Protein AF-A0A7V7SVF5-F1 (afdb_monomer)

Foldseek 3Di:
DDDDDDDDDDDDPDPDADDADDDFDKDWDQFPNDIWIKTKHFAPPFDAPDAAAEEEEEEAWQDFQVRCCVQQVLSVLCNVQVHMYMYTGADADQDDPPTGGGGADCLPQDDDDCVVVVPPVLRVVVVVVVVCVVRGNHNQQQYEYEYAERSLSVQLSCVAVVVVRHAEYEREQYAVRDDDARPAAHAYEYEHECAAQPQHQCWQHGPDPGRGTHHHRVRRCVSNCVRLVWAADPDFPDDQPQKTKDKTDRVPRLRIYIYIYGHQAYRANECRGDPVDGGHHNSDSSSVVVVVRSVSTTDD

pLDDT: mean 89.11, std 16.91, range [29.36, 98.94]

Radius of gyration: 20.15 Å; Cα contacts (8 Å, |Δi|>4): 721; chains: 1; bounding box: 64×76×44 Å

Sequence (300 aa):
MLNFVLFGLTALLAHGEPQTGSDLQLHSISSGGMTRYYRIHVPPSYQAGVPTPLVLAYHGGGGNARQFADSSNLNDASDRHGFLLVYPEGTGILGGWPFFWVETWNAGGCCGWAQENDIDDVGFTRDMLDDIESKWSVDPKAVFATGHSNGGMMSYRLGIELSDRIVAIGPNATCLIFNQTPPTPIPVIAFHGKLDCNVPFQGGLGCGISGVSMTSQTDSLTPFIQVNQAQVPQTYEEQRGDAFRIEFPAPATGADIRYWWMRDHGHAWPGHGSAIGDPFNTDIDINEELWLFFDQHRRP

Secondary structure (DSSP, 8-state):
---------------PPPPPSS--EEEEEEETTEEEEEEEE--TT--TTS-EEEEEEEPPTTB-HHHHHHHH-HHHHHHHHT-EEEEE--EEEEETTTTEEEEE---SS--HHHHHTT--HHHHHHHHHHHHHTTS-EEEEEEEEEEETHHHHHHHHHHHHTTTT--EEEEES----S----SS---EEEEEETT-TTTTTT-EE-SSTT-PEEPPHHHHHHHHHHHHTPPPPSS--EEETTEEEEEE--TTTT--EEEEEETT--SS-TTT--TTSS----SS-HHHHHHHHHHH----

Mean predicted aligned error: 6.88 Å

Structure (mmCIF, N/CA/C/O backbone):
data_AF-A0A7V7SVF5-F1
#
_entry.id   AF-A0A7V7SVF5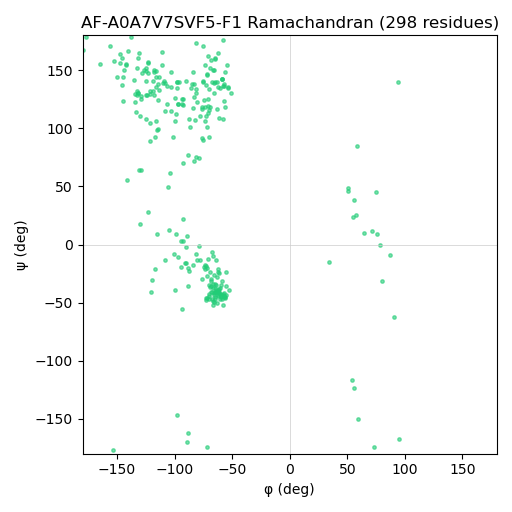-F1
#
loop_
_atom_site.group_PDB
_atom_site.id
_atom_site.type_symbol
_atom_site.label_atom_id
_atom_site.label_alt_id
_atom_site.label_comp_id
_atom_site.label_asym_id
_atom_site.label_entity_id
_atom_site.label_seq_id
_atom_site.pdbx_PDB_ins_code
_atom_site.Cartn_x
_atom_site.Cartn_y
_atom_site.Cartn_z
_atom_site.occupancy
_atom_site.B_iso_or_equiv
_atom_site.auth_seq_id
_atom_site.auth_comp_id
_atom_site.auth_asym_id
_atom_site.auth_atom_id
_atom_site.pdbx_PDB_model_num
ATOM 1 N N . MET A 1 1 ? -40.579 -54.279 4.008 1.00 38.09 1 MET A N 1
ATOM 2 C CA . MET A 1 1 ? -40.713 -53.152 4.954 1.00 38.09 1 MET A CA 1
ATOM 3 C C . MET A 1 1 ? -39.349 -52.914 5.574 1.00 38.09 1 MET A C 1
ATOM 5 O O . MET A 1 1 ? -38.922 -53.733 6.373 1.00 38.09 1 MET A O 1
ATOM 9 N N . LEU A 1 2 ? -38.641 -51.870 5.146 1.00 30.19 2 LEU A N 1
ATOM 10 C CA . LEU A 1 2 ? -37.377 -51.448 5.750 1.00 30.19 2 LEU A CA 1
ATOM 11 C C . LEU A 1 2 ? -37.502 -49.943 6.012 1.00 30.19 2 LEU A C 1
ATOM 13 O O . LEU A 1 2 ? -37.612 -49.165 5.069 1.00 30.19 2 LEU A O 1
ATOM 17 N N . ASN A 1 3 ? -37.584 -49.566 7.288 1.00 29.95 3 ASN A N 1
ATOM 18 C CA . ASN A 1 3 ? -37.624 -48.176 7.734 1.00 29.95 3 ASN A CA 1
ATOM 19 C C . ASN A 1 3 ? -36.199 -47.619 7.748 1.00 29.95 3 ASN A C 1
ATOM 21 O O . ASN A 1 3 ? -35.356 -48.140 8.474 1.00 29.95 3 ASN A O 1
ATOM 25 N N . PHE A 1 4 ? -35.954 -46.537 7.011 1.00 29.89 4 PHE A N 1
ATOM 26 C CA . PHE A 1 4 ? -34.803 -45.667 7.235 1.00 29.89 4 PHE A CA 1
ATOM 27 C C . PHE A 1 4 ? -35.287 -44.401 7.943 1.00 29.89 4 PHE A C 1
ATOM 29 O O . PHE A 1 4 ? -36.074 -43.633 7.397 1.00 29.89 4 PHE A O 1
ATOM 36 N N . VAL A 1 5 ? -34.835 -44.217 9.182 1.00 33.66 5 VAL A N 1
ATOM 37 C CA . VAL A 1 5 ? -35.007 -42.981 9.950 1.00 33.66 5 VAL A CA 1
ATOM 38 C C . VAL A 1 5 ? -33.888 -42.030 9.535 1.00 33.66 5 VAL A C 1
ATOM 40 O O . VAL A 1 5 ? -32.712 -42.340 9.711 1.00 33.66 5 VAL A O 1
ATOM 43 N N . LEU A 1 6 ? -34.259 -40.889 8.959 1.00 29.36 6 LEU A N 1
ATOM 44 C CA . LEU A 1 6 ? -33.342 -39.821 8.574 1.00 29.36 6 LEU A CA 1
ATOM 45 C C . LEU A 1 6 ? -33.145 -38.889 9.782 1.00 29.36 6 LEU A C 1
ATOM 47 O O . LEU A 1 6 ? -34.057 -38.151 10.147 1.00 29.36 6 LEU A O 1
ATOM 51 N N . PHE A 1 7 ? -31.970 -38.920 10.413 1.00 32.62 7 PHE A N 1
ATOM 52 C CA . PHE A 1 7 ? -31.551 -37.875 11.351 1.00 32.62 7 PHE A CA 1
ATOM 53 C C . PHE A 1 7 ? -30.882 -36.751 10.555 1.00 32.62 7 PHE A C 1
ATOM 55 O O . PHE A 1 7 ? -29.733 -36.875 10.138 1.00 32.62 7 PHE A O 1
ATOM 62 N N . GLY A 1 8 ? -31.614 -35.664 10.312 1.00 30.81 8 GLY A N 1
ATOM 63 C CA . GLY A 1 8 ? -31.034 -34.420 9.812 1.00 30.81 8 GLY A CA 1
ATOM 64 C C . GLY A 1 8 ? -30.347 -33.678 10.955 1.00 30.81 8 GLY A C 1
ATOM 65 O O . GLY A 1 8 ? -31.024 -33.183 11.855 1.00 30.81 8 GLY A O 1
ATOM 66 N N . LEU A 1 9 ? -29.014 -33.612 10.932 1.00 34.44 9 LEU A N 1
ATOM 67 C CA . LEU A 1 9 ? -28.249 -32.705 11.785 1.00 34.44 9 LEU A CA 1
ATOM 68 C C . LEU A 1 9 ? -28.470 -31.264 11.310 1.00 34.44 9 LEU A C 1
ATOM 70 O O . LEU A 1 9 ? -28.060 -30.887 10.215 1.00 34.44 9 LEU A O 1
ATOM 74 N N . THR A 1 10 ? -29.081 -30.444 12.157 1.00 35.34 10 THR A N 1
ATOM 75 C CA . THR A 1 10 ? -29.007 -28.985 12.066 1.00 35.34 10 THR A CA 1
ATOM 76 C C . THR A 1 10 ? -27.598 -28.538 12.452 1.00 35.34 10 THR A C 1
ATOM 78 O O . THR A 1 10 ? -27.205 -28.679 13.611 1.00 35.34 10 THR A O 1
ATOM 81 N N . ALA A 1 11 ? -26.834 -28.002 11.500 1.00 35.97 11 ALA A N 1
ATOM 82 C CA . ALA A 1 11 ? -25.591 -27.301 11.798 1.00 35.97 11 ALA A CA 1
ATOM 83 C C . ALA A 1 11 ? -25.927 -25.944 12.439 1.00 35.97 11 ALA A C 1
ATOM 85 O O . ALA A 1 11 ? -26.476 -25.060 11.782 1.00 35.97 11 ALA A O 1
ATOM 86 N N . LEU A 1 12 ? -25.632 -25.788 13.732 1.00 33.19 12 LEU A N 1
ATOM 87 C CA . LEU A 1 12 ? -25.550 -24.470 14.358 1.00 33.19 12 LEU A CA 1
ATOM 88 C C . LEU A 1 12 ? -24.292 -23.767 13.829 1.00 33.19 12 LEU A C 1
ATOM 90 O O . LEU A 1 12 ? -23.190 -24.299 13.956 1.00 33.19 12 LEU A O 1
ATOM 94 N N . LEU A 1 13 ? -24.454 -22.562 13.283 1.00 37.94 13 LEU A N 1
ATOM 95 C CA . LEU A 1 13 ? -23.350 -21.638 13.021 1.00 37.94 13 LEU A CA 1
ATOM 96 C C . LEU A 1 13 ? -22.824 -21.113 14.364 1.00 37.94 13 LEU A C 1
ATOM 98 O O . LEU A 1 13 ? -23.345 -20.145 14.922 1.00 37.94 13 LEU A O 1
ATOM 102 N N . ALA A 1 14 ? -21.811 -21.781 14.911 1.00 38.50 14 ALA A N 1
ATOM 103 C CA . ALA A 1 14 ? -21.034 -21.240 16.014 1.00 38.50 14 ALA A CA 1
ATOM 104 C C . ALA A 1 14 ? -20.207 -20.056 15.489 1.00 38.50 14 ALA A C 1
ATOM 106 O O . ALA A 1 14 ? -19.374 -20.222 14.601 1.00 38.50 14 ALA A O 1
ATOM 107 N N . HIS A 1 15 ? -20.455 -18.862 16.026 1.00 41.84 15 HIS A N 1
ATOM 108 C CA . HIS A 1 15 ? -19.594 -17.701 15.820 1.00 41.84 15 HIS A CA 1
ATOM 109 C C . HIS A 1 15 ? -18.360 -17.916 16.705 1.00 41.84 15 HIS A C 1
ATOM 111 O O . HIS A 1 15 ? -18.404 -17.650 17.904 1.00 41.84 15 HIS A O 1
ATOM 117 N N . GLY A 1 16 ? -17.320 -18.540 16.148 1.00 40.06 16 GLY A N 1
ATOM 118 C CA . GLY A 1 16 ? -16.063 -18.77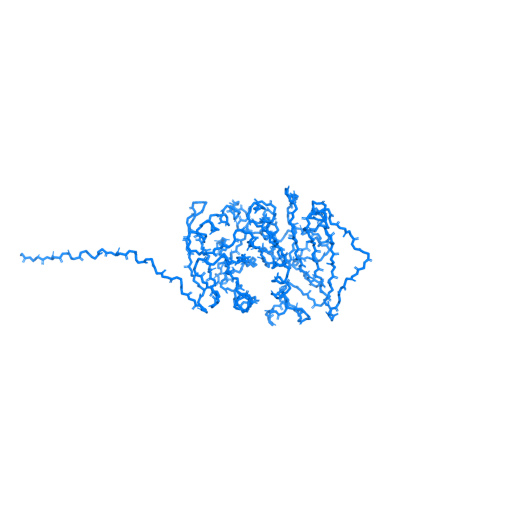0 16.858 1.00 40.06 16 GLY A CA 1
ATOM 119 C C . GLY A 1 16 ? -15.337 -17.451 17.114 1.00 40.06 16 GLY A C 1
ATOM 120 O O . GLY A 1 16 ? -15.324 -16.584 16.242 1.00 40.06 16 GLY A O 1
ATOM 121 N N . GLU A 1 17 ? -14.746 -17.297 18.300 1.00 51.00 17 GLU A N 1
ATOM 122 C CA . GLU A 1 17 ? -13.845 -16.175 18.575 1.00 51.00 17 GLU A CA 1
ATOM 123 C C . GLU A 1 17 ? -12.665 -16.184 17.583 1.00 51.00 17 GLU A C 1
ATOM 125 O O . GLU A 1 17 ? -12.171 -17.271 17.246 1.00 51.00 17 GLU A O 1
ATOM 130 N N . PRO A 1 18 ? -12.197 -15.009 17.113 1.00 53.88 18 PRO A N 1
ATOM 131 C CA . PRO A 1 18 ? -11.035 -14.926 16.236 1.00 53.88 18 PRO A CA 1
ATOM 132 C C . PRO A 1 18 ? -9.815 -15.575 16.899 1.00 53.88 18 PRO A C 1
ATOM 134 O O . PRO A 1 18 ? -9.424 -15.187 17.999 1.00 53.88 18 PRO A O 1
ATOM 137 N N . GLN A 1 19 ? -9.210 -16.563 16.238 1.00 52.31 19 GLN A N 1
ATOM 138 C CA . GLN A 1 19 ? -7.995 -17.220 16.730 1.00 52.31 19 GLN A CA 1
ATOM 139 C C . GLN A 1 19 ? -6.802 -16.252 16.630 1.00 52.31 19 GLN A C 1
ATOM 141 O O . GLN A 1 19 ? -6.622 -15.600 15.605 1.00 52.31 19 GLN A O 1
ATOM 146 N N . THR A 1 20 ? -5.982 -16.134 17.672 1.00 47.16 20 THR A N 1
ATOM 147 C CA . THR A 1 20 ? -4.772 -15.295 17.655 1.00 47.16 20 THR A CA 1
ATOM 148 C C . THR A 1 20 ? -3.525 -16.141 17.371 1.00 47.16 20 THR A C 1
ATOM 150 O O . THR A 1 20 ? -3.388 -17.245 17.898 1.00 47.16 20 THR A O 1
ATOM 153 N N . GLY A 1 21 ? -2.599 -15.613 16.557 1.00 54.41 21 GLY A N 1
ATOM 154 C CA . GLY A 1 21 ? -1.304 -16.237 16.245 1.00 54.41 21 GLY A CA 1
ATOM 155 C C . GLY A 1 21 ? -1.259 -17.096 14.967 1.00 54.41 21 GLY A C 1
ATOM 156 O O . GLY A 1 21 ? -2.196 -17.828 14.676 1.00 54.41 21 GLY A O 1
ATOM 157 N N . SER A 1 22 ? -0.136 -16.954 14.241 1.00 56.84 22 SER A N 1
ATOM 158 C CA . SER A 1 22 ? 0.427 -17.628 13.039 1.00 56.84 22 SER A CA 1
ATOM 159 C C . SER A 1 22 ? -0.447 -18.168 11.895 1.00 56.84 22 SER A C 1
ATOM 161 O O . SER A 1 22 ? 0.114 -18.437 10.830 1.00 56.84 22 SER A O 1
ATOM 163 N N . ASP A 1 23 ? -1.760 -18.328 12.039 1.00 73.94 23 ASP A N 1
ATOM 164 C CA . ASP A 1 23 ? -2.612 -18.798 10.951 1.00 73.94 23 ASP A CA 1
ATOM 165 C C . ASP A 1 23 ? -3.285 -17.624 10.238 1.00 73.94 23 ASP A C 1
ATOM 167 O O . ASP A 1 23 ? -4.025 -16.834 10.828 1.00 73.94 23 ASP A O 1
ATOM 171 N N . LEU A 1 24 ? -3.016 -17.520 8.938 1.00 90.12 24 LEU A N 1
ATOM 172 C CA . LEU A 1 24 ? -3.692 -16.588 8.047 1.00 90.12 24 LEU A CA 1
ATOM 173 C C . LEU A 1 24 ? -5.122 -17.085 7.831 1.00 90.12 24 LEU A C 1
ATOM 175 O O . LEU A 1 24 ? -5.357 -17.990 7.024 1.00 90.12 24 LEU A O 1
ATOM 179 N N . GLN A 1 25 ? -6.081 -16.482 8.529 1.00 94.69 25 GLN A N 1
ATOM 180 C CA . GLN A 1 25 ? -7.476 -16.907 8.476 1.00 94.69 25 GLN A CA 1
ATOM 181 C C . GLN A 1 25 ? -8.071 -16.550 7.116 1.00 94.69 25 GLN A C 1
ATOM 183 O O . GLN A 1 25 ? -8.106 -15.379 6.743 1.00 94.69 25 GLN A O 1
ATOM 188 N N . LEU A 1 26 ? -8.530 -17.554 6.365 1.00 95.81 26 LEU A N 1
ATOM 189 C CA . LEU A 1 26 ? -9.181 -17.356 5.072 1.00 95.81 26 LEU A CA 1
ATOM 190 C C . LEU A 1 26 ? -10.661 -17.014 5.262 1.00 95.81 26 LEU A C 1
ATOM 192 O O . LEU A 1 26 ? -11.417 -17.779 5.860 1.00 95.81 26 LEU A O 1
ATOM 196 N N . HIS A 1 27 ? -11.079 -15.911 4.658 1.00 97.31 27 HIS A N 1
ATOM 197 C CA . HIS A 1 27 ? -12.462 -15.466 4.609 1.00 97.31 27 HIS A CA 1
ATOM 198 C C . HIS A 1 27 ? -12.918 -15.289 3.165 1.00 97.31 27 HIS A C 1
ATOM 200 O O . HIS A 1 27 ? -12.115 -15.103 2.249 1.00 97.31 27 HIS A O 1
ATOM 206 N N . SER A 1 28 ? -14.232 -15.353 2.972 1.00 97.69 28 SER A N 1
ATOM 207 C CA . SER A 1 28 ? -14.870 -15.124 1.682 1.00 97.69 28 SER A CA 1
ATOM 208 C C . SER A 1 28 ? -16.081 -14.222 1.837 1.00 97.69 28 SER A C 1
ATOM 210 O O . SER A 1 28 ? -16.861 -14.410 2.774 1.00 97.69 28 SER A O 1
ATOM 212 N N . ILE A 1 29 ? -16.282 -13.329 0.876 1.00 98.06 29 ILE A N 1
ATOM 213 C CA . ILE A 1 29 ? -17.441 -12.441 0.786 1.00 98.06 29 ILE A CA 1
ATOM 214 C C . ILE A 1 29 ? -18.028 -12.481 -0.624 1.00 98.06 29 ILE A C 1
ATOM 216 O O . ILE A 1 29 ? -17.362 -12.879 -1.579 1.00 98.06 29 ILE A O 1
ATOM 220 N N . SER A 1 30 ? -19.284 -12.065 -0.762 1.00 97.81 30 SER A N 1
ATOM 221 C CA . SER A 1 30 ? -19.877 -11.785 -2.069 1.00 97.81 30 SER A CA 1
ATOM 222 C C . SER A 1 30 ? -19.695 -10.303 -2.376 1.00 97.81 30 SER A C 1
ATOM 224 O O . SER A 1 30 ? -20.226 -9.479 -1.642 1.00 97.81 30 SER A O 1
ATOM 226 N N . SER A 1 31 ? -19.000 -9.969 -3.460 1.00 97.50 31 SER A N 1
ATOM 227 C CA . SER A 1 31 ? -18.784 -8.586 -3.903 1.00 97.50 31 SER A CA 1
ATOM 228 C C . SER A 1 31 ? -18.758 -8.523 -5.428 1.00 97.50 31 SER A C 1
ATOM 230 O O . SER A 1 31 ? -18.227 -9.426 -6.078 1.00 97.50 31 SER A O 1
ATOM 232 N N . GLY A 1 32 ? -19.408 -7.515 -6.017 1.00 92.62 32 GLY A N 1
ATOM 233 C CA . GLY A 1 32 ? -19.500 -7.375 -7.478 1.00 92.62 32 GLY A CA 1
ATOM 234 C C . GLY A 1 32 ? -20.127 -8.583 -8.195 1.00 92.62 32 GLY A C 1
ATOM 235 O O . GLY A 1 32 ? -19.819 -8.849 -9.351 1.00 92.62 32 GLY A O 1
ATOM 236 N N . GLY A 1 33 ? -20.967 -9.366 -7.505 1.00 93.19 33 GLY A N 1
ATOM 237 C CA . GLY A 1 33 ? -21.540 -10.611 -8.037 1.00 93.19 33 GLY A CA 1
ATOM 238 C C . GLY A 1 33 ? -20.576 -11.807 -8.074 1.00 93.19 33 GLY A C 1
ATOM 239 O O . GLY A 1 33 ? -20.923 -12.846 -8.633 1.00 93.19 33 GLY A O 1
ATOM 240 N N . MET A 1 34 ? -19.391 -11.688 -7.469 1.00 93.81 34 MET A N 1
ATOM 241 C CA . MET A 1 34 ? -18.375 -12.737 -7.375 1.00 93.81 34 MET A CA 1
ATOM 242 C C . MET A 1 34 ? -18.147 -13.144 -5.917 1.00 93.81 34 MET A C 1
ATOM 244 O O . MET A 1 34 ? -18.238 -12.322 -5.005 1.00 93.81 34 MET A O 1
ATOM 248 N N . THR A 1 35 ? -17.785 -14.407 -5.685 1.00 96.25 35 THR A N 1
ATOM 249 C CA . THR A 1 35 ? -17.164 -14.791 -4.412 1.00 96.25 35 THR A CA 1
ATOM 250 C C . THR A 1 35 ? -15.713 -14.328 -4.431 1.00 96.25 35 THR A C 1
ATOM 252 O O . THR A 1 35 ? -14.929 -14.769 -5.270 1.00 96.25 35 THR A O 1
ATOM 255 N N . ARG A 1 36 ? -15.370 -13.421 -3.520 1.00 97.31 36 ARG A N 1
ATOM 256 C CA . ARG A 1 36 ? -14.028 -12.870 -3.331 1.00 97.31 36 ARG A CA 1
ATOM 257 C C . ARG A 1 36 ? -13.458 -13.359 -2.010 1.00 97.31 36 ARG A C 1
ATOM 259 O O . ARG A 1 36 ? -14.215 -13.677 -1.093 1.00 97.31 36 ARG A O 1
ATOM 266 N N . TYR A 1 37 ? -12.137 -13.412 -1.914 1.00 97.62 37 TYR A N 1
ATOM 267 C CA . TYR A 1 37 ? -11.435 -13.974 -0.767 1.00 97.62 37 TYR A CA 1
ATOM 268 C C . TYR A 1 37 ? -10.422 -12.983 -0.213 1.00 97.62 37 TYR A C 1
ATOM 270 O O . TYR A 1 37 ? -9.854 -12.175 -0.944 1.00 97.62 37 TYR A O 1
ATOM 278 N N . TYR A 1 38 ? -10.177 -13.068 1.085 1.00 98.25 38 TYR A N 1
ATOM 279 C CA . TYR A 1 38 ? -9.076 -12.374 1.734 1.00 98.25 38 TYR A CA 1
ATOM 280 C C . TYR A 1 38 ? -8.560 -13.221 2.894 1.00 98.25 38 TYR A C 1
ATOM 282 O O . TYR A 1 38 ? -9.278 -14.066 3.437 1.00 98.25 38 TYR A O 1
ATOM 290 N N . ARG A 1 39 ? -7.302 -13.009 3.273 1.00 98.00 39 ARG A N 1
ATOM 291 C CA . ARG A 1 39 ? -6.713 -13.571 4.488 1.00 98.00 39 ARG A CA 1
ATOM 292 C C . ARG A 1 39 ? -6.481 -12.479 5.510 1.00 98.00 39 ARG A C 1
ATOM 294 O O . ARG A 1 39 ? -6.054 -11.394 5.136 1.00 98.00 39 ARG A O 1
ATOM 301 N N . ILE A 1 40 ? -6.726 -12.768 6.780 1.00 98.00 40 ILE A N 1
ATOM 302 C CA . ILE A 1 40 ? -6.395 -11.864 7.881 1.00 98.00 40 ILE A CA 1
ATOM 303 C C . ILE A 1 40 ? -5.398 -12.530 8.824 1.00 98.00 40 ILE A C 1
ATOM 305 O O . ILE A 1 40 ? -5.560 -13.685 9.217 1.00 98.00 40 ILE A O 1
ATOM 309 N N . HIS A 1 41 ? -4.356 -11.784 9.165 1.00 97.94 41 HIS A N 1
ATOM 310 C CA . HIS A 1 41 ? -3.445 -12.071 10.260 1.00 97.94 41 HIS A CA 1
ATOM 311 C C . HIS A 1 41 ? -3.848 -11.206 11.456 1.00 97.94 41 HIS A C 1
ATOM 313 O O . HIS A 1 41 ? -3.988 -9.983 11.340 1.00 97.94 41 HIS A O 1
ATOM 319 N N . VAL A 1 42 ? -4.072 -11.856 12.597 1.00 97.50 42 VAL A N 1
ATOM 320 C CA . VAL A 1 42 ? -4.475 -11.201 13.845 1.00 97.50 42 VAL A CA 1
ATOM 321 C C . VAL A 1 42 ? -3.291 -11.245 14.812 1.00 97.50 42 VAL A C 1
ATOM 323 O O . VAL A 1 42 ? -2.911 -12.347 15.230 1.00 97.50 42 VAL A O 1
ATOM 326 N N . PRO A 1 43 ? -2.715 -10.087 15.193 1.00 97.06 43 PRO A N 1
ATOM 327 C CA . PRO A 1 43 ? -1.535 -10.072 16.042 1.00 97.06 43 PRO A CA 1
ATOM 328 C C . PRO A 1 43 ? -1.867 -10.598 17.448 1.00 97.06 43 PRO A C 1
ATOM 330 O O . PRO A 1 43 ? -2.983 -10.386 17.935 1.00 97.06 43 PRO A O 1
ATOM 333 N N . PRO A 1 44 ? -0.911 -11.220 18.164 1.00 96.56 44 PRO A N 1
ATOM 334 C CA . PRO A 1 44 ? -1.111 -11.707 19.531 1.00 96.56 44 PRO A CA 1
ATOM 335 C C . PRO A 1 44 ? -1.585 -10.641 20.527 1.00 96.56 44 PRO A C 1
ATOM 337 O O . PRO A 1 44 ? -2.174 -10.973 21.552 1.00 96.56 44 PRO A O 1
ATOM 340 N N . SER A 1 45 ? -1.309 -9.365 20.246 1.00 95.81 45 SER A N 1
ATOM 341 C CA . SER A 1 45 ? -1.714 -8.220 21.063 1.00 95.81 45 SER A CA 1
ATOM 342 C C . SER A 1 45 ? -3.161 -7.768 20.836 1.00 95.81 45 SER A C 1
ATOM 344 O O . SER A 1 45 ? -3.645 -6.932 21.600 1.00 95.81 45 SER A O 1
ATOM 346 N N . TYR A 1 46 ? -3.862 -8.310 19.831 1.00 97.50 46 TYR A N 1
ATOM 347 C CA . TYR A 1 46 ? -5.251 -7.960 19.542 1.00 97.50 46 TYR A CA 1
ATOM 348 C C . TYR A 1 46 ? -6.173 -8.271 20.726 1.00 97.50 46 TYR A C 1
ATOM 350 O O . TYR A 1 46 ? -6.129 -9.352 21.317 1.00 97.50 46 TYR A O 1
ATOM 358 N N . GLN A 1 47 ? -7.055 -7.323 21.040 1.00 96.81 47 GLN A N 1
ATOM 359 C CA . GLN A 1 47 ? -8.074 -7.461 22.075 1.00 96.81 47 GLN A CA 1
ATOM 360 C C . GLN A 1 47 ? -9.412 -6.964 21.533 1.00 96.81 47 GLN A C 1
ATOM 362 O O . GLN A 1 47 ? -9.541 -5.810 21.122 1.00 96.81 47 GLN A O 1
ATOM 367 N N . ALA A 1 48 ? -10.428 -7.826 21.557 1.00 95.50 48 ALA A N 1
ATOM 368 C CA . ALA A 1 48 ? -11.776 -7.437 21.162 1.00 95.50 48 ALA A CA 1
ATOM 369 C C . ALA A 1 48 ? -12.281 -6.264 22.027 1.00 95.50 48 ALA A C 1
ATOM 371 O O . ALA A 1 48 ? -12.112 -6.251 23.246 1.00 95.50 48 ALA A O 1
ATOM 372 N N . GLY A 1 49 ? -12.905 -5.277 21.388 1.00 96.81 49 GLY A N 1
ATOM 373 C CA . GLY A 1 49 ? -13.366 -4.034 22.009 1.00 96.81 49 GLY A CA 1
ATOM 374 C C . GLY A 1 49 ? -12.318 -2.918 22.064 1.00 96.81 49 GLY A C 1
ATOM 375 O O . GLY A 1 49 ? -12.679 -1.785 22.382 1.00 96.81 49 GLY A O 1
ATOM 376 N N . VAL A 1 50 ? -11.052 -3.194 21.732 1.00 97.94 50 VAL A N 1
ATOM 377 C CA . VAL A 1 50 ? -9.998 -2.175 21.625 1.00 97.94 50 VAL A CA 1
ATOM 378 C C . VAL A 1 50 ? -9.843 -1.767 20.155 1.00 97.94 50 VAL A C 1
ATOM 380 O O . VAL A 1 50 ? -9.551 -2.634 19.329 1.00 97.94 50 VAL A O 1
ATOM 383 N N . PRO A 1 51 ? -10.022 -0.477 19.799 1.00 97.81 51 PRO A N 1
ATOM 384 C CA . PRO A 1 51 ? -9.779 -0.003 18.438 1.00 97.81 51 PRO A CA 1
ATOM 385 C C . PRO A 1 51 ? -8.348 -0.321 17.990 1.00 97.81 51 PRO A C 1
ATOM 387 O O . PRO A 1 51 ? -7.383 0.147 18.594 1.00 97.81 51 PRO A O 1
ATOM 390 N N . THR A 1 52 ? -8.223 -1.130 16.941 1.00 98.56 52 THR A N 1
ATOM 391 C CA . THR A 1 52 ? -6.953 -1.661 16.439 1.00 98.56 52 THR A CA 1
ATOM 392 C C . THR A 1 52 ? -6.705 -1.162 15.012 1.00 98.56 52 THR A C 1
ATOM 394 O O . THR A 1 52 ? -7.591 -1.312 14.168 1.00 98.56 52 THR A O 1
ATOM 397 N N . PRO A 1 53 ? -5.528 -0.590 14.702 1.00 98.69 53 PRO A N 1
ATOM 398 C CA . PRO A 1 53 ? -5.175 -0.193 13.340 1.00 98.69 53 PRO A CA 1
ATOM 399 C C . PRO A 1 53 ? -5.256 -1.360 12.354 1.00 98.69 53 PRO A C 1
ATOM 401 O O . PRO A 1 53 ? -4.998 -2.505 12.726 1.00 98.69 53 PRO A O 1
ATOM 404 N N . LEU A 1 54 ? -5.588 -1.069 11.098 1.00 98.88 54 LEU A N 1
ATOM 405 C CA . LEU A 1 54 ? -5.726 -2.056 10.031 1.00 98.88 54 LEU A CA 1
ATOM 406 C C . LEU A 1 54 ? -4.835 -1.684 8.845 1.00 98.88 54 LEU A C 1
ATOM 408 O O . LEU A 1 54 ? -4.915 -0.573 8.326 1.00 98.88 54 LEU A O 1
ATOM 412 N N . VAL A 1 55 ? -4.032 -2.635 8.375 1.00 98.88 55 VAL A N 1
ATOM 413 C CA . VAL A 1 55 ? -3.230 -2.505 7.154 1.00 98.88 55 VAL A CA 1
ATOM 414 C C . VAL A 1 55 ? -3.740 -3.494 6.110 1.00 98.88 55 VAL A C 1
ATOM 416 O O . VAL A 1 55 ? -3.799 -4.697 6.353 1.00 98.88 55 VAL A O 1
ATOM 419 N N . LEU A 1 56 ? -4.093 -2.987 4.931 1.00 98.94 56 LEU A N 1
ATOM 420 C CA . LEU A 1 56 ? -4.409 -3.785 3.749 1.00 98.94 56 LEU A CA 1
ATOM 421 C C . LEU A 1 56 ? -3.143 -3.946 2.896 1.00 98.94 56 LEU A C 1
ATOM 423 O O . LEU A 1 56 ? -2.537 -2.946 2.516 1.00 98.94 56 LEU A O 1
ATOM 427 N N . ALA A 1 57 ? -2.748 -5.176 2.581 1.00 98.75 57 ALA A N 1
ATOM 428 C CA . ALA A 1 57 ? -1.509 -5.508 1.885 1.00 98.75 57 ALA A CA 1
ATOM 429 C C . ALA A 1 57 ? -1.791 -6.269 0.579 1.00 98.75 57 ALA A C 1
ATOM 431 O O . ALA A 1 57 ? -2.106 -7.460 0.578 1.00 98.75 57 ALA A O 1
ATOM 432 N N . TYR A 1 58 ? -1.656 -5.574 -0.552 1.00 98.75 58 TYR A N 1
ATOM 433 C CA . TYR A 1 58 ? -1.988 -6.097 -1.880 1.00 98.75 58 TYR A CA 1
ATOM 434 C C . TYR A 1 58 ? -0.774 -6.730 -2.567 1.00 98.75 58 TYR A C 1
ATOM 436 O O . TYR A 1 58 ? 0.263 -6.084 -2.758 1.00 98.75 58 TYR A O 1
ATOM 444 N N . HIS A 1 59 ? -0.920 -7.989 -2.985 1.00 97.44 59 HIS A N 1
ATOM 445 C CA . HIS A 1 59 ? 0.119 -8.724 -3.706 1.00 97.44 59 HIS A CA 1
ATOM 446 C C . HIS A 1 59 ? 0.362 -8.169 -5.122 1.00 97.44 59 HIS A C 1
ATOM 448 O O . HIS A 1 59 ? -0.501 -7.520 -5.718 1.00 97.44 59 HIS A O 1
ATOM 454 N N . GLY A 1 60 ? 1.539 -8.461 -5.683 1.00 95.00 60 GLY A N 1
ATOM 455 C CA . GLY A 1 60 ? 1.872 -8.141 -7.075 1.00 95.00 60 GLY A CA 1
ATOM 456 C C . GLY A 1 60 ? 1.120 -9.006 -8.092 1.00 95.00 60 GLY A C 1
ATOM 457 O O . GLY A 1 60 ? 0.593 -10.066 -7.757 1.00 95.00 60 GLY A O 1
ATOM 458 N N . GLY A 1 61 ? 1.079 -8.563 -9.350 1.00 92.19 61 GLY A N 1
ATOM 459 C CA . GLY A 1 61 ? 0.368 -9.275 -10.416 1.00 92.19 61 GLY A CA 1
ATOM 460 C C . GLY A 1 61 ? 0.958 -10.666 -10.668 1.00 92.19 61 GLY A C 1
ATOM 461 O O . GLY A 1 61 ? 2.174 -10.829 -10.723 1.00 92.19 61 GLY A O 1
ATOM 462 N N . GLY A 1 62 ? 0.093 -11.669 -10.804 1.00 88.25 62 GLY A N 1
ATOM 463 C CA . GLY A 1 62 ? 0.462 -13.083 -10.906 1.00 88.25 62 GLY A CA 1
ATOM 464 C C . GLY A 1 62 ? 0.811 -13.758 -9.581 1.00 88.25 62 GLY A C 1
ATOM 465 O O . GLY A 1 62 ? 1.125 -14.947 -9.577 1.00 88.25 62 GLY A O 1
ATOM 466 N N . GLY A 1 63 ? 0.758 -13.014 -8.476 1.00 90.75 63 GLY A N 1
ATOM 467 C CA . GLY A 1 63 ? 0.880 -13.536 -7.122 1.00 90.75 63 GLY A CA 1
ATOM 468 C C . GLY A 1 63 ? -0.455 -13.968 -6.520 1.00 90.75 63 GLY A C 1
ATOM 469 O O . GLY A 1 63 ? -1.432 -14.167 -7.233 1.00 90.75 63 GLY A O 1
ATOM 470 N N . ASN A 1 64 ? -0.471 -14.102 -5.196 1.00 92.81 64 ASN A N 1
ATOM 471 C CA . ASN A 1 64 ? -1.674 -14.256 -4.372 1.00 92.81 64 ASN A CA 1
ATOM 472 C C . ASN A 1 64 ? 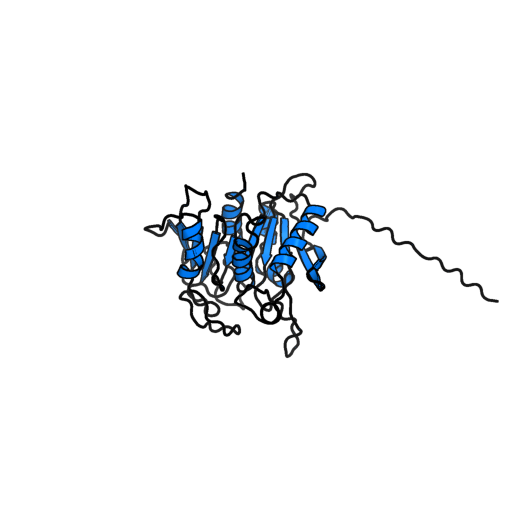-1.377 -13.794 -2.932 1.00 92.81 64 ASN A C 1
ATOM 474 O O . ASN A 1 64 ? -0.220 -13.564 -2.559 1.00 92.81 64 ASN A O 1
ATOM 478 N N . ALA A 1 65 ? -2.409 -13.685 -2.102 1.00 94.56 65 ALA A N 1
ATOM 479 C CA . ALA A 1 65 ? -2.326 -13.246 -0.713 1.00 94.56 65 ALA A CA 1
ATOM 480 C C . ALA A 1 65 ? -1.371 -14.097 0.133 1.00 94.56 65 ALA A C 1
ATOM 482 O O . ALA A 1 65 ? -0.608 -13.551 0.928 1.00 94.56 65 ALA A O 1
ATOM 483 N N . ARG A 1 66 ? -1.380 -15.431 -0.027 1.00 92.19 66 ARG A N 1
ATOM 484 C CA . ARG A 1 66 ? -0.508 -16.311 0.768 1.00 92.19 66 ARG A CA 1
ATOM 485 C C . ARG A 1 66 ? 0.960 -16.111 0.407 1.00 92.19 66 ARG A C 1
ATOM 487 O O . ARG A 1 66 ? 1.781 -15.936 1.298 1.00 92.19 66 ARG A O 1
ATOM 494 N N . GLN A 1 67 ? 1.267 -16.086 -0.887 1.00 92.31 67 GLN A N 1
ATOM 495 C CA . GLN A 1 67 ? 2.612 -15.814 -1.383 1.00 92.31 67 GLN A CA 1
ATOM 496 C C . GLN A 1 67 ? 3.130 -14.475 -0.850 1.00 92.31 67 GLN A C 1
ATOM 498 O O . GLN A 1 67 ? 4.261 -14.413 -0.375 1.00 92.31 67 GLN A O 1
ATOM 503 N N . PHE A 1 68 ? 2.315 -13.416 -0.903 1.00 95.19 68 PHE A N 1
ATOM 504 C CA . PHE A 1 68 ? 2.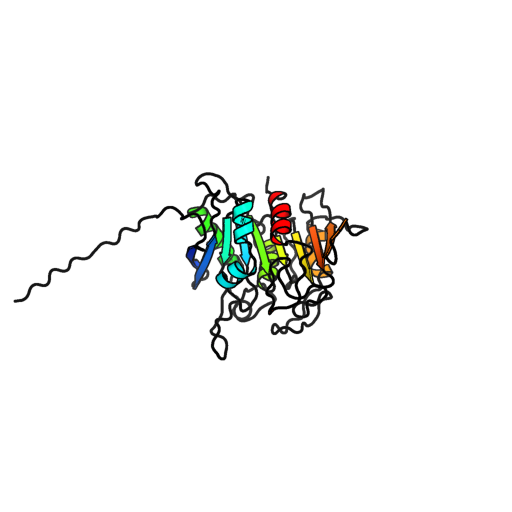755 -12.102 -0.448 1.00 95.19 68 PHE A CA 1
ATOM 505 C C . PHE A 1 68 ? 2.915 -12.024 1.071 1.00 95.19 68 PHE A C 1
ATOM 507 O O . PHE A 1 68 ? 3.851 -11.383 1.545 1.00 95.19 68 PHE A O 1
ATOM 514 N N . ALA A 1 69 ? 2.072 -12.712 1.842 1.00 94.50 69 ALA A N 1
ATOM 515 C CA . ALA A 1 69 ? 2.275 -12.837 3.281 1.00 94.50 69 ALA A CA 1
ATOM 516 C C . ALA A 1 69 ? 3.612 -13.523 3.608 1.00 94.50 69 ALA A C 1
ATOM 518 O O . ALA A 1 69 ? 4.400 -12.984 4.383 1.00 94.50 69 ALA A O 1
ATOM 519 N N . ASP A 1 70 ? 3.906 -14.642 2.940 1.00 91.00 70 ASP A N 1
ATOM 520 C CA . ASP A 1 70 ? 5.138 -15.407 3.149 1.00 91.00 70 ASP A CA 1
ATOM 521 C C . ASP A 1 70 ? 6.396 -14.625 2.699 1.00 91.00 70 ASP A C 1
ATOM 523 O O . ASP A 1 70 ? 7.454 -14.762 3.310 1.00 91.00 70 ASP A O 1
ATOM 527 N N . SER A 1 71 ? 6.308 -13.798 1.647 1.00 90.62 71 SER A N 1
ATOM 528 C CA . SER A 1 71 ? 7.465 -13.071 1.096 1.00 90.62 71 SER A CA 1
ATOM 529 C C . SER A 1 71 ? 7.662 -11.651 1.629 1.00 90.62 71 SER A C 1
ATOM 531 O O . SER A 1 71 ? 8.730 -11.090 1.438 1.00 90.62 71 SER A O 1
ATOM 533 N N . SER A 1 72 ? 6.642 -11.009 2.204 1.00 94.12 72 SER A N 1
ATOM 534 C CA . SER A 1 72 ? 6.755 -9.622 2.700 1.00 94.12 72 SER A CA 1
ATOM 535 C C . SER A 1 72 ? 7.264 -9.541 4.134 1.00 94.12 72 SER A C 1
ATOM 537 O O . SER A 1 72 ? 7.762 -8.496 4.541 1.00 94.12 72 SER A O 1
ATOM 539 N N . ASN A 1 73 ? 7.101 -10.617 4.907 1.00 93.06 73 ASN A N 1
ATOM 540 C CA . ASN A 1 73 ? 7.318 -10.659 6.353 1.00 93.06 73 ASN A CA 1
ATOM 541 C C . ASN A 1 73 ? 6.524 -9.604 7.159 1.00 93.06 73 ASN A C 1
ATOM 543 O O . ASN A 1 73 ? 6.912 -9.210 8.259 1.00 93.06 73 ASN A O 1
ATOM 547 N N . LEU A 1 74 ? 5.404 -9.112 6.617 1.00 96.31 74 LEU A N 1
ATOM 548 C CA . LEU A 1 74 ? 4.567 -8.113 7.295 1.00 96.31 74 LEU A CA 1
ATOM 549 C C . LEU A 1 74 ? 3.846 -8.686 8.532 1.00 96.31 74 LEU A C 1
ATOM 551 O O . LEU A 1 74 ? 3.534 -7.917 9.439 1.00 96.31 74 LEU A O 1
ATOM 555 N N . ASN A 1 75 ? 3.635 -10.007 8.616 1.00 96.31 75 ASN A N 1
ATOM 556 C CA . ASN A 1 75 ? 3.077 -10.656 9.812 1.00 96.31 75 ASN A CA 1
ATOM 557 C C . ASN A 1 75 ? 3.939 -10.395 11.058 1.00 96.31 75 ASN A C 1
ATOM 559 O O . ASN A 1 75 ? 3.405 -10.035 12.103 1.00 96.31 75 ASN A O 1
ATOM 563 N N . ASP A 1 76 ? 5.269 -10.482 10.939 1.00 95.50 76 ASP A N 1
ATOM 564 C CA . ASP A 1 76 ? 6.185 -10.179 12.046 1.00 95.50 76 ASP A CA 1
ATOM 565 C C . ASP A 1 76 ? 6.069 -8.712 12.485 1.00 95.50 76 ASP A C 1
ATOM 567 O O . ASP A 1 76 ? 6.118 -8.396 13.674 1.00 95.50 76 ASP A O 1
ATOM 571 N N . ALA A 1 77 ? 5.906 -7.787 11.535 1.00 97.00 77 ALA A N 1
ATOM 572 C CA . ALA A 1 77 ? 5.691 -6.378 11.852 1.00 97.00 77 ALA A CA 1
ATOM 573 C C . ALA A 1 77 ? 4.333 -6.151 12.534 1.00 97.00 77 ALA A C 1
ATOM 575 O O . ALA A 1 77 ? 4.270 -5.416 13.517 1.00 97.00 77 ALA A O 1
ATOM 576 N N . SER A 1 78 ? 3.277 -6.822 12.067 1.00 98.25 78 SER A N 1
ATOM 577 C CA . SER A 1 78 ? 1.953 -6.822 12.700 1.00 98.25 78 SER A CA 1
ATOM 578 C C . SER A 1 78 ? 2.025 -7.310 14.144 1.00 98.25 78 SER A C 1
ATOM 580 O O . SER A 1 78 ? 1.492 -6.647 15.033 1.00 98.25 78 SER A O 1
ATOM 582 N N . ASP A 1 79 ? 2.761 -8.389 14.410 1.00 97.56 79 ASP A N 1
ATOM 583 C CA . ASP A 1 79 ? 2.932 -8.934 15.758 1.00 97.56 79 ASP A CA 1
ATOM 584 C C . ASP A 1 79 ? 3.703 -7.985 16.680 1.00 97.56 79 ASP A C 1
ATOM 586 O O . ASP A 1 79 ? 3.323 -7.803 17.840 1.00 97.56 79 ASP A O 1
ATOM 590 N N . ARG A 1 80 ? 4.770 -7.351 16.173 1.00 97.06 80 ARG A N 1
ATOM 591 C CA . ARG A 1 80 ? 5.572 -6.385 16.942 1.00 97.06 80 ARG A CA 1
ATOM 592 C C . ARG A 1 80 ? 4.796 -5.117 17.287 1.00 97.06 80 ARG A C 1
ATOM 594 O O . ARG A 1 80 ? 4.986 -4.574 18.373 1.00 97.06 80 ARG A O 1
ATOM 601 N N . HIS A 1 81 ? 3.962 -4.648 16.364 1.00 98.00 81 HIS A N 1
ATOM 602 C CA . HIS A 1 81 ? 3.372 -3.310 16.418 1.00 98.00 81 HIS A CA 1
ATOM 603 C C . HIS A 1 81 ? 1.875 -3.290 16.742 1.00 98.00 81 HIS A C 1
ATOM 605 O O . HIS A 1 81 ? 1.339 -2.250 17.113 1.00 98.00 81 HIS A O 1
ATOM 611 N N . GLY A 1 82 ? 1.203 -4.439 16.669 1.00 97.31 82 GLY A N 1
ATOM 612 C CA . GLY A 1 82 ? -0.183 -4.608 17.097 1.00 97.31 82 GLY A CA 1
ATOM 613 C C . GLY A 1 82 ? -1.222 -4.014 16.150 1.00 97.31 82 GLY A C 1
ATOM 614 O O . GLY A 1 82 ? -2.164 -3.371 16.607 1.00 97.31 82 GLY A O 1
ATOM 615 N N . PHE A 1 83 ? -1.082 -4.246 14.844 1.00 98.50 83 PHE A N 1
ATOM 616 C CA . PHE A 1 83 ? -2.102 -3.896 13.848 1.00 98.50 83 PHE A CA 1
ATOM 617 C C . PHE A 1 83 ? -2.712 -5.144 13.208 1.00 98.50 83 PHE A C 1
ATOM 619 O O . PHE A 1 83 ? -2.010 -6.120 12.965 1.00 98.50 83 PHE A O 1
ATOM 626 N N . LEU A 1 84 ? -4.007 -5.117 12.896 1.00 98.56 84 LEU A N 1
ATOM 627 C CA . LEU A 1 84 ? -4.636 -6.124 12.042 1.00 98.56 84 LEU A CA 1
ATOM 628 C C . LEU A 1 84 ? -4.057 -6.014 10.633 1.00 98.56 84 LEU A C 1
ATOM 630 O O . LEU A 1 84 ? -3.881 -4.911 10.113 1.00 98.56 84 LEU A O 1
ATOM 634 N N . LEU A 1 85 ? -3.790 -7.150 10.002 1.00 98.69 85 LEU A N 1
ATOM 635 C CA . LEU A 1 85 ? -3.174 -7.187 8.684 1.00 98.69 85 LEU A CA 1
ATOM 636 C C . LEU A 1 85 ? -3.989 -8.070 7.750 1.00 98.69 85 LEU A C 1
ATOM 638 O O . LEU A 1 85 ? -4.252 -9.231 8.049 1.00 98.69 85 LEU A O 1
ATOM 642 N N . VAL A 1 86 ? -4.394 -7.516 6.614 1.00 98.75 86 VAL A N 1
ATOM 643 C CA . VAL A 1 86 ? -5.257 -8.197 5.650 1.00 98.75 86 VAL A CA 1
ATOM 644 C C . VAL A 1 86 ? -4.565 -8.293 4.305 1.00 98.75 86 VAL A C 1
ATOM 646 O O . VAL A 1 86 ? -4.075 -7.300 3.781 1.00 98.75 86 VAL A O 1
ATOM 649 N N . TYR A 1 87 ? -4.594 -9.489 3.731 1.00 98.69 87 TYR A N 1
ATOM 650 C CA . TYR A 1 87 ? -4.092 -9.816 2.406 1.00 98.69 87 TYR A CA 1
ATOM 651 C C . TYR A 1 87 ? -5.261 -10.236 1.508 1.00 98.69 87 TYR A C 1
ATOM 653 O O . TYR A 1 87 ? -5.725 -11.379 1.596 1.00 98.69 87 TYR A O 1
ATOM 661 N N . PRO A 1 88 ? -5.783 -9.330 0.671 1.00 98.44 88 PRO A N 1
ATOM 662 C CA . PRO A 1 88 ? -6.868 -9.647 -0.250 1.00 98.44 88 PRO A CA 1
ATOM 663 C C . PRO A 1 88 ? -6.376 -10.535 -1.408 1.00 98.44 88 PRO A C 1
ATOM 665 O O . PRO A 1 88 ? -5.232 -10.393 -1.839 1.00 98.44 88 PRO A O 1
ATOM 668 N N . GLU A 1 89 ? -7.227 -11.434 -1.915 1.00 96.75 89 GLU A N 1
ATOM 669 C CA . GLU A 1 89 ? -6.963 -12.197 -3.149 1.00 96.75 89 GLU A CA 1
ATOM 670 C C . GLU A 1 89 ? -7.413 -11.395 -4.375 1.00 96.75 89 GLU A C 1
ATOM 672 O O . GLU A 1 89 ? -8.519 -10.823 -4.411 1.00 96.75 89 GLU A O 1
ATOM 677 N N . GLY A 1 90 ? -6.554 -11.363 -5.392 1.00 95.00 90 GLY A N 1
ATOM 678 C CA . GLY A 1 90 ? -6.856 -10.727 -6.664 1.00 95.00 90 GLY A CA 1
ATOM 679 C C . GLY A 1 90 ? -7.873 -11.535 -7.468 1.00 95.00 90 GLY A C 1
ATOM 680 O O . GLY A 1 90 ? -8.435 -12.536 -7.020 1.00 95.00 90 GLY A O 1
ATOM 681 N N . THR A 1 91 ? -8.130 -11.099 -8.697 1.00 93.38 91 THR A N 1
ATOM 682 C CA . T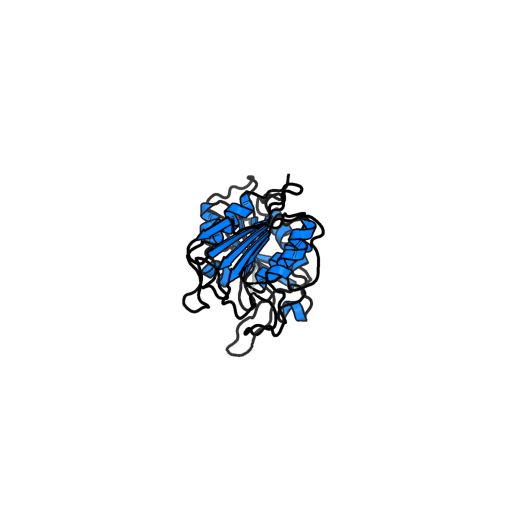HR A 1 91 ? -8.936 -11.878 -9.645 1.00 93.38 91 THR A CA 1
ATOM 683 C C . THR A 1 91 ? -8.125 -12.248 -10.865 1.00 93.38 91 THR A C 1
ATOM 685 O O . THR A 1 91 ? -7.217 -11.532 -11.293 1.00 93.38 91 THR A O 1
ATOM 688 N N . GLY A 1 92 ? -8.445 -13.402 -11.434 1.00 86.06 92 GLY A N 1
ATOM 689 C CA . GLY A 1 92 ? -7.717 -13.901 -12.576 1.00 86.06 92 GLY A CA 1
ATOM 690 C C . GLY A 1 92 ? -8.285 -15.187 -13.128 1.00 86.06 92 GLY A C 1
ATOM 691 O O . GLY A 1 92 ? -9.243 -15.767 -12.616 1.00 86.06 92 GLY A O 1
ATOM 692 N N . ILE A 1 93 ? -7.644 -15.634 -14.195 1.00 74.44 93 ILE A N 1
ATOM 693 C CA . ILE A 1 93 ? -7.911 -16.908 -14.847 1.00 74.44 93 ILE A CA 1
ATOM 694 C C . ILE A 1 93 ? -6.732 -17.854 -14.635 1.00 74.44 93 ILE A C 1
ATOM 696 O O . ILE A 1 93 ? -5.623 -17.444 -14.281 1.00 74.44 93 ILE A O 1
ATOM 700 N N . LEU A 1 94 ? -6.965 -19.134 -14.913 1.00 65.00 94 LEU A N 1
ATOM 701 C CA . LEU A 1 94 ? -5.889 -20.090 -15.144 1.00 65.00 94 LEU A CA 1
ATOM 702 C C . LEU A 1 94 ? -5.023 -19.594 -16.314 1.00 65.00 94 LEU A C 1
ATOM 704 O O . LEU A 1 94 ? -5.448 -19.617 -17.469 1.00 65.00 94 LEU A O 1
ATOM 708 N N . GLY A 1 95 ? -3.814 -19.137 -16.002 1.00 52.97 95 GLY A N 1
ATOM 709 C CA . GLY A 1 95 ? -2.772 -18.814 -16.967 1.00 52.97 95 GLY A CA 1
ATOM 710 C C . GLY A 1 95 ? -2.146 -20.078 -17.559 1.00 52.97 95 GLY A C 1
ATOM 711 O O . GLY A 1 95 ? -2.170 -21.151 -16.955 1.00 52.97 95 GLY A O 1
ATOM 712 N N . GLY A 1 96 ? -1.605 -19.948 -18.773 1.00 48.53 96 GLY A N 1
ATOM 713 C CA . GLY A 1 96 ? -0.999 -21.028 -19.557 1.00 48.53 96 GLY A CA 1
ATOM 714 C C . GLY A 1 96 ? 0.172 -21.762 -18.884 1.00 48.53 96 GLY A C 1
ATOM 715 O O . GLY A 1 96 ? 0.592 -21.466 -17.773 1.00 48.53 96 GLY A O 1
ATOM 716 N N . TRP A 1 97 ? 0.654 -22.797 -19.571 1.00 38.50 97 TRP A N 1
ATOM 717 C CA . TRP A 1 97 ? 1.345 -23.947 -18.984 1.00 38.50 97 TRP A CA 1
ATOM 718 C C . TRP A 1 97 ? 2.628 -23.640 -18.173 1.00 38.50 97 TRP A C 1
ATOM 720 O O . TRP A 1 97 ? 3.446 -22.837 -18.625 1.00 38.50 97 TRP A O 1
ATOM 730 N N . PRO A 1 98 ? 2.871 -24.366 -17.059 1.00 48.75 98 PRO A N 1
ATOM 731 C CA . PRO A 1 98 ? 2.024 -25.413 -16.482 1.00 48.75 98 PRO A CA 1
ATOM 732 C C . PRO A 1 98 ? 1.043 -24.879 -15.423 1.00 48.75 98 PRO A C 1
ATOM 734 O O . PRO A 1 98 ? 1.166 -25.218 -14.257 1.00 48.75 98 PRO A O 1
ATOM 737 N N . PHE A 1 99 ? 0.032 -24.108 -15.843 1.00 50.84 99 PHE A N 1
ATOM 738 C CA . PHE A 1 99 ? -1.184 -23.778 -15.082 1.00 50.84 99 PHE A CA 1
ATOM 739 C C . PHE A 1 99 ? -0.942 -23.071 -13.743 1.00 50.84 99 PHE A C 1
ATOM 741 O O . PHE A 1 99 ? -0.986 -23.687 -12.679 1.00 50.84 99 PHE A O 1
ATOM 748 N N . PHE A 1 100 ? -0.789 -21.750 -13.793 1.00 59.66 100 PHE A N 1
ATOM 749 C CA . PHE A 1 100 ? -0.816 -20.905 -12.599 1.00 59.66 100 PHE A CA 1
ATOM 750 C C . PHE A 1 100 ? -2.048 -20.008 -12.644 1.00 59.66 100 PHE A C 1
ATOM 752 O O . PHE A 1 100 ? -2.337 -19.409 -13.677 1.00 59.66 100 PHE A O 1
ATOM 759 N N . TRP A 1 101 ? -2.790 -19.925 -11.542 1.00 65.12 101 TRP A N 1
ATOM 760 C CA . TRP A 1 101 ? -3.764 -18.852 -11.362 1.00 65.12 101 TRP A CA 1
ATOM 761 C C . TRP A 1 101 ? -2.988 -17.536 -11.327 1.00 65.12 101 TRP A C 1
ATOM 763 O O . TRP A 1 101 ? -2.120 -17.365 -10.475 1.00 65.12 101 TRP A O 1
ATOM 773 N N . VAL A 1 102 ? -3.237 -16.656 -12.298 1.00 80.38 102 VAL A N 1
ATOM 774 C CA . VAL A 1 102 ? -2.568 -15.352 -12.375 1.00 80.38 102 VAL A CA 1
ATOM 775 C C . VAL A 1 102 ? -3.548 -14.324 -11.851 1.00 80.38 102 VAL A C 1
ATOM 777 O O . VAL A 1 102 ? -4.389 -13.829 -12.599 1.00 80.38 102 VAL A O 1
ATOM 780 N N . GLU A 1 103 ? -3.472 -14.042 -10.556 1.00 91.19 103 GLU A N 1
ATOM 781 C CA . GLU A 1 103 ? -4.339 -13.052 -9.932 1.00 91.19 103 GLU A CA 1
ATOM 782 C C . GLU A 1 103 ? -3.773 -11.647 -10.119 1.00 91.19 103 GLU A C 1
ATOM 784 O O . GLU A 1 103 ? -2.569 -11.401 -10.027 1.00 91.19 103 GLU A O 1
ATOM 789 N N . THR A 1 104 ? -4.662 -10.713 -10.414 1.00 94.50 104 THR A N 1
ATOM 790 C CA . THR A 1 104 ? -4.347 -9.318 -10.708 1.00 94.50 104 THR A CA 1
ATOM 791 C C . THR A 1 104 ? -5.390 -8.403 -10.081 1.00 94.50 104 THR A C 1
ATOM 793 O O . THR A 1 104 ? -6.458 -8.853 -9.660 1.00 94.50 104 THR A O 1
ATOM 796 N N . TRP A 1 105 ? -5.060 -7.118 -10.045 1.00 96.94 105 TRP A N 1
ATOM 797 C CA . TRP A 1 105 ? -5.910 -6.025 -9.603 1.00 96.94 105 TRP A CA 1
ATOM 798 C C . TRP A 1 105 ? -6.218 -5.107 -10.777 1.00 96.94 105 TRP A C 1
ATOM 800 O O . TRP A 1 105 ? -5.321 -4.739 -11.549 1.00 96.94 105 TRP A O 1
ATOM 810 N N . ASN A 1 106 ? -7.467 -4.667 -10.864 1.00 96.44 106 ASN A N 1
ATOM 811 C CA . ASN A 1 106 ? -7.843 -3.528 -11.674 1.00 96.44 106 ASN A CA 1
ATOM 812 C C . ASN A 1 106 ? -7.399 -2.241 -10.967 1.00 96.44 106 ASN A C 1
ATOM 814 O O . ASN A 1 106 ? -8.148 -1.632 -10.206 1.00 96.44 106 ASN A O 1
ATOM 818 N N . ALA A 1 107 ? -6.182 -1.783 -11.248 1.00 94.56 107 ALA A N 1
ATOM 819 C CA . ALA A 1 107 ? -5.686 -0.492 -10.779 1.00 94.56 107 ALA A CA 1
ATOM 820 C C . ALA A 1 107 ? -5.936 0.640 -11.800 1.00 94.56 107 ALA A C 1
ATOM 822 O O . ALA A 1 107 ? -5.245 1.656 -11.789 1.00 94.56 107 ALA A O 1
ATOM 823 N N . GLY A 1 108 ? -6.904 0.468 -12.709 1.00 92.12 108 GLY A N 1
ATOM 824 C CA . GLY A 1 108 ? -7.327 1.463 -13.699 1.00 92.12 108 GLY A CA 1
ATOM 825 C C . GLY A 1 108 ? -6.578 1.365 -15.029 1.00 92.12 108 GLY A C 1
ATOM 826 O O . GLY A 1 108 ? -7.187 1.107 -16.062 1.00 92.12 108 GLY A O 1
ATOM 827 N N . GLY A 1 109 ? -5.258 1.560 -15.020 1.00 88.25 109 GLY A N 1
ATOM 828 C CA . GLY A 1 109 ? -4.421 1.519 -16.237 1.00 88.25 109 GLY A CA 1
ATOM 829 C C . GLY A 1 109 ? -3.650 0.214 -16.448 1.00 88.25 109 GLY A C 1
ATOM 830 O O . GLY A 1 109 ? -3.008 0.026 -17.478 1.00 88.25 109 GLY A O 1
ATOM 831 N N . CYS A 1 110 ? -3.670 -0.665 -15.450 1.00 88.25 110 CYS A N 1
ATOM 832 C CA . CYS A 1 110 ? -2.987 -1.953 -15.419 1.00 88.25 110 CYS A CA 1
ATOM 833 C C . CYS A 1 110 ? -3.594 -2.776 -14.255 1.00 88.25 110 CYS A C 1
ATOM 835 O O . CYS A 1 110 ? -4.132 -2.192 -13.318 1.00 88.25 110 CYS A O 1
ATOM 837 N N . CYS A 1 111 ? -3.571 -4.106 -14.236 1.00 84.38 111 CYS A N 1
ATOM 838 C CA . CYS A 1 111 ? -2.931 -5.005 -15.187 1.00 84.38 111 CYS A CA 1
ATOM 839 C C . CYS A 1 111 ? -3.784 -6.252 -15.426 1.00 84.38 111 CYS A C 1
ATOM 841 O O . CYS A 1 111 ? -4.492 -6.701 -14.527 1.00 84.38 111 CYS A O 1
ATOM 843 N N . GLY A 1 112 ? -3.605 -6.863 -16.598 1.00 88.81 112 GLY A N 1
ATOM 844 C CA . GLY A 1 112 ? -4.080 -8.213 -16.884 1.00 88.81 112 GLY A CA 1
ATOM 845 C C . GLY A 1 112 ? -5.589 -8.376 -16.743 1.00 88.81 112 GLY A C 1
ATOM 846 O O . GLY A 1 112 ? -6.358 -7.440 -16.950 1.00 88.81 112 GLY A O 1
ATOM 847 N N . TRP A 1 113 ? -6.005 -9.590 -16.384 1.00 91.88 113 TRP A N 1
ATOM 848 C CA . TRP A 1 113 ? -7.399 -10.010 -16.488 1.00 91.88 113 TRP A CA 1
ATOM 849 C C . TRP A 1 113 ? -8.362 -9.116 -15.700 1.00 91.88 113 TRP A C 1
ATOM 851 O O . TRP A 1 113 ? -9.420 -8.767 -16.221 1.00 91.88 113 TRP A O 1
ATOM 861 N N . ALA A 1 114 ? -7.995 -8.718 -14.477 1.00 93.94 114 ALA A N 1
ATOM 862 C CA . ALA A 1 114 ? -8.852 -7.885 -13.637 1.00 93.94 114 ALA A CA 1
ATOM 863 C C . ALA A 1 114 ? -9.131 -6.521 -14.284 1.00 93.94 114 ALA A C 1
ATOM 865 O O . ALA A 1 114 ? -10.274 -6.072 -14.331 1.00 93.94 114 ALA A O 1
ATOM 866 N N . GLN A 1 115 ? -8.096 -5.885 -14.838 1.00 94.31 115 GLN A N 1
ATOM 867 C CA . GLN A 1 115 ? -8.240 -4.614 -15.545 1.00 94.31 115 GLN A CA 1
ATOM 868 C C . GLN A 1 115 ? -8.975 -4.784 -16.885 1.00 94.31 115 GLN A C 1
ATOM 870 O O . GLN A 1 115 ? -9.857 -3.990 -17.199 1.00 94.31 115 GLN A O 1
ATOM 875 N N . GLU A 1 116 ? -8.664 -5.829 -17.656 1.00 92.31 116 GLU A N 1
ATOM 876 C CA . GLU A 1 116 ? -9.293 -6.116 -18.956 1.00 92.31 116 GLU A CA 1
ATOM 877 C C . GLU A 1 11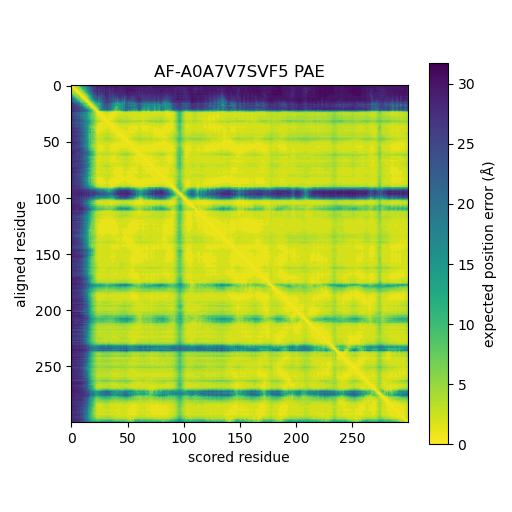6 ? -10.798 -6.406 -18.857 1.00 92.31 116 GLU A C 1
ATOM 879 O O . GLU A 1 116 ? -11.537 -6.164 -19.812 1.00 92.31 116 GLU A O 1
ATOM 884 N N . ASN A 1 117 ? -11.251 -6.923 -17.712 1.00 93.25 117 ASN A N 1
ATOM 885 C CA . ASN A 1 117 ? -12.652 -7.269 -17.454 1.00 93.25 117 ASN A CA 1
ATOM 886 C C . ASN A 1 117 ? -13.355 -6.268 -16.529 1.00 93.25 117 ASN A C 1
ATOM 888 O O . ASN A 1 117 ? -14.454 -6.556 -16.063 1.00 93.25 117 ASN A O 1
ATOM 892 N N . ASP A 1 118 ? -12.733 -5.112 -16.281 1.00 94.88 118 ASP A N 1
ATOM 893 C CA . ASP A 1 118 ? -13.276 -4.030 -15.456 1.00 94.88 118 ASP A CA 1
ATOM 894 C C . ASP A 1 118 ? -13.773 -4.505 -14.079 1.00 94.88 118 ASP A C 1
ATOM 896 O O . ASP A 1 118 ? -14.868 -4.177 -13.622 1.00 94.88 118 ASP A O 1
ATOM 900 N N . ILE A 1 119 ? -12.965 -5.332 -13.412 1.00 96.88 119 ILE A N 1
ATOM 901 C CA . ILE A 1 119 ? -13.293 -5.833 -12.078 1.00 96.88 119 ILE A CA 1
ATOM 902 C C . ILE A 1 119 ? -13.299 -4.670 -11.085 1.00 96.88 119 ILE A C 1
ATOM 904 O O . ILE A 1 119 ? -12.352 -3.884 -11.024 1.00 96.88 119 ILE A O 1
ATOM 908 N N . ASP A 1 120 ? -14.361 -4.567 -10.288 1.00 97.50 120 ASP A N 1
ATOM 909 C CA . ASP A 1 120 ? -14.502 -3.520 -9.276 1.00 97.50 120 ASP A CA 1
ATOM 910 C C . ASP A 1 120 ? -13.730 -3.869 -7.991 1.00 97.50 120 ASP A C 1
ATOM 912 O O . ASP A 1 120 ? -14.291 -4.283 -6.974 1.00 97.50 120 ASP A O 1
ATOM 916 N N . ASP A 1 121 ? -12.403 -3.733 -8.043 1.00 98.31 121 ASP A N 1
ATOM 917 C CA . ASP A 1 121 ? -11.535 -3.998 -6.891 1.00 98.31 121 ASP A CA 1
ATOM 918 C C . ASP A 1 121 ? -11.611 -2.911 -5.803 1.00 98.31 121 ASP A C 1
ATOM 920 O O . ASP A 1 121 ? -11.321 -3.183 -4.634 1.00 98.31 121 ASP A O 1
ATOM 924 N N . VAL A 1 122 ? -12.055 -1.694 -6.143 1.00 98.31 122 VAL A N 1
ATOM 925 C CA . VAL A 1 122 ? -12.323 -0.636 -5.152 1.00 98.31 122 VAL A CA 1
ATOM 926 C C . VAL A 1 122 ? -13.589 -0.974 -4.363 1.00 98.31 122 VAL A C 1
ATOM 928 O O . VAL A 1 122 ? -13.570 -0.919 -3.131 1.00 98.31 122 VAL A O 1
ATOM 931 N N . GLY A 1 123 ? -14.661 -1.385 -5.048 1.00 98.62 123 GLY A N 1
ATOM 932 C CA . GLY A 1 123 ? -15.890 -1.888 -4.434 1.00 98.62 123 GLY A CA 1
ATOM 933 C C . GLY A 1 123 ? -15.640 -3.121 -3.571 1.00 98.62 123 GLY A C 1
ATOM 934 O O . GLY A 1 123 ? -16.047 -3.142 -2.411 1.00 98.62 123 GLY A O 1
ATOM 935 N N . PHE A 1 124 ? -14.857 -4.086 -4.064 1.00 98.75 124 PHE A N 1
ATOM 936 C CA . PHE A 1 124 ? -14.427 -5.232 -3.257 1.00 98.75 124 PHE A CA 1
ATOM 937 C C . PHE A 1 124 ? -13.691 -4.813 -1.983 1.00 98.75 124 PHE A C 1
ATOM 939 O O . PHE A 1 124 ? -13.983 -5.338 -0.909 1.00 98.75 124 PHE A O 1
ATOM 946 N N . THR A 1 125 ? -12.777 -3.846 -2.071 1.00 98.88 125 THR A N 1
ATOM 947 C CA . THR A 1 125 ? -12.061 -3.351 -0.889 1.00 98.88 125 THR A CA 1
ATOM 948 C C . THR A 1 125 ? -13.016 -2.734 0.132 1.00 98.88 125 THR A C 1
ATOM 950 O O . THR A 1 125 ? -12.866 -2.968 1.331 1.00 98.88 125 THR A O 1
ATOM 953 N N . ARG A 1 126 ? -14.014 -1.969 -0.327 1.00 98.75 126 ARG A N 1
ATOM 954 C CA . ARG A 1 126 ? -15.043 -1.383 0.540 1.00 98.75 126 ARG A CA 1
ATOM 955 C C . ARG A 1 126 ? -15.884 -2.464 1.225 1.00 98.75 126 ARG A C 1
ATOM 957 O O . ARG A 1 126 ? -15.993 -2.435 2.446 1.00 98.75 126 ARG A O 1
ATOM 964 N N . ASP A 1 127 ? -16.398 -3.431 0.467 1.00 98.75 127 ASP A N 1
ATOM 965 C CA . ASP A 1 127 ? -17.205 -4.538 1.002 1.00 98.75 127 ASP A CA 1
ATOM 966 C C . ASP A 1 127 ? -16.405 -5.393 2.000 1.00 98.75 127 ASP A C 1
ATOM 968 O O . ASP A 1 127 ? -16.922 -5.833 3.025 1.00 98.75 127 ASP A O 1
ATOM 972 N N . MET A 1 128 ? -15.117 -5.611 1.719 1.00 98.81 128 MET A N 1
ATOM 973 C CA . MET A 1 128 ? -14.197 -6.318 2.606 1.00 98.81 128 MET A CA 1
ATOM 974 C C . MET A 1 128 ? -13.961 -5.555 3.909 1.00 98.81 128 MET A C 1
ATOM 976 O O . MET A 1 128 ? -13.981 -6.171 4.971 1.00 98.81 128 MET A O 1
ATOM 980 N N . LEU A 1 129 ? -13.759 -4.235 3.858 1.00 98.81 129 LEU A N 1
ATOM 981 C CA . LEU A 1 129 ? -13.635 -3.420 5.069 1.00 98.81 129 LEU A CA 1
ATOM 982 C C . LEU A 1 129 ? -14.899 -3.498 5.930 1.00 98.81 129 LEU A C 1
ATOM 984 O O . LEU A 1 129 ? -14.788 -3.662 7.142 1.00 98.81 129 LEU A O 1
ATOM 988 N N . ASP A 1 130 ? -16.081 -3.447 5.316 1.00 98.62 130 ASP A N 1
ATOM 989 C CA . ASP A 1 130 ? -17.358 -3.557 6.031 1.00 98.62 130 ASP A CA 1
ATOM 990 C C . ASP A 1 130 ? -17.519 -4.941 6.693 1.00 98.62 130 ASP A C 1
ATOM 992 O O . ASP A 1 130 ? -17.937 -5.048 7.850 1.00 98.62 130 ASP A O 1
ATOM 996 N N . ASP A 1 131 ? -17.128 -6.013 5.996 1.00 98.69 131 ASP A N 1
ATOM 997 C CA . ASP A 1 131 ? -17.121 -7.371 6.548 1.00 98.69 131 ASP A CA 1
ATOM 998 C C . ASP A 1 131 ? -16.122 -7.522 7.711 1.00 98.69 131 ASP A C 1
ATOM 1000 O O . ASP A 1 131 ? -16.459 -8.125 8.735 1.00 98.69 131 ASP A O 1
ATOM 1004 N N . ILE A 1 132 ? -14.929 -6.926 7.607 1.00 98.50 132 ILE A N 1
ATOM 1005 C CA . ILE A 1 132 ? -13.920 -6.931 8.676 1.00 98.50 132 ILE A CA 1
ATOM 1006 C C . ILE A 1 132 ? -14.415 -6.147 9.896 1.00 98.50 132 ILE A C 1
ATOM 1008 O O . ILE A 1 132 ? -14.372 -6.659 11.013 1.00 98.50 132 ILE A O 1
ATOM 1012 N N . GLU A 1 133 ? -14.924 -4.931 9.713 1.00 98.00 133 GLU A N 1
ATOM 1013 C CA . GLU A 1 133 ? -15.423 -4.090 10.810 1.00 98.00 133 GLU A CA 1
ATOM 1014 C C . GLU A 1 133 ? -16.604 -4.733 11.556 1.00 98.00 133 GLU A C 1
ATOM 1016 O O . GLU A 1 133 ? -16.816 -4.466 12.738 1.00 98.00 133 GLU A O 1
ATOM 1021 N N . SER A 1 134 ? -17.345 -5.637 10.906 1.00 97.75 134 SER A N 1
ATOM 1022 C CA . SER A 1 134 ? -18.411 -6.409 11.556 1.00 97.75 134 SER A CA 1
ATOM 1023 C C . SER A 1 134 ? -17.907 -7.520 12.495 1.00 97.75 134 SER A C 1
ATOM 1025 O O . SER A 1 134 ? -18.671 -8.014 13.328 1.00 97.75 134 SER A O 1
ATOM 1027 N N . LYS A 1 135 ? -16.635 -7.925 12.371 1.00 96.94 135 LYS A N 1
ATOM 1028 C CA . LYS A 1 135 ? -16.038 -9.094 13.047 1.00 96.94 135 LYS A CA 1
ATOM 1029 C C . LYS A 1 135 ? -14.872 -8.736 13.971 1.00 96.94 135 LYS A C 1
ATOM 1031 O O . LYS A 1 135 ? -14.671 -9.418 14.977 1.00 96.94 135 LYS A O 1
ATOM 1036 N N . TRP A 1 136 ? -14.118 -7.681 13.660 1.00 97.44 136 TRP A N 1
ATOM 1037 C CA . TRP A 1 136 ? -12.954 -7.230 14.426 1.00 97.44 136 TRP A CA 1
ATOM 1038 C C . TRP A 1 136 ? -13.080 -5.767 14.852 1.00 97.44 136 TRP A C 1
ATOM 1040 O O . TRP A 1 136 ? -13.710 -4.948 14.190 1.00 97.44 136 TRP A O 1
ATOM 1050 N N . SER A 1 137 ? -12.444 -5.423 15.972 1.00 98.06 137 SER A N 1
ATOM 1051 C CA . SER A 1 137 ? -12.403 -4.056 16.505 1.00 98.06 137 SER A CA 1
ATOM 1052 C C . SER A 1 137 ? -11.382 -3.197 15.761 1.00 98.06 137 SER A C 1
ATOM 1054 O O . SER A 1 137 ? -10.304 -2.910 16.273 1.00 98.06 137 SER A O 1
ATOM 1056 N N . VAL A 1 138 ? -11.719 -2.803 14.536 1.00 98.44 138 VAL A N 1
ATOM 1057 C CA . VAL A 1 138 ? -10.905 -1.899 13.712 1.00 98.44 138 VAL A CA 1
ATOM 1058 C C . VAL A 1 138 ? -11.028 -0.460 14.219 1.00 98.44 138 VAL A C 1
ATOM 1060 O O . VAL A 1 138 ? -12.114 -0.006 14.580 1.00 98.44 138 VAL A O 1
ATOM 1063 N N . ASP A 1 139 ? -9.916 0.272 14.239 1.00 98.31 139 ASP A N 1
ATOM 1064 C CA . ASP A 1 139 ? -9.908 1.726 14.391 1.00 98.31 139 ASP A CA 1
ATOM 1065 C C . ASP A 1 139 ? -10.170 2.384 13.021 1.00 98.31 139 ASP A C 1
ATOM 1067 O O . ASP A 1 139 ? -9.270 2.404 12.175 1.00 98.31 139 ASP A O 1
ATOM 1071 N N . PRO A 1 140 ? -11.361 2.967 12.773 1.00 96.50 140 PRO A N 1
ATOM 1072 C CA . PRO A 1 140 ? -11.680 3.588 11.484 1.00 96.50 140 PRO A CA 1
ATOM 1073 C C . PRO A 1 140 ? -10.827 4.835 11.197 1.00 96.50 140 PRO A C 1
ATOM 1075 O O . PRO A 1 140 ? -10.857 5.371 10.089 1.00 96.50 140 PRO A O 1
ATOM 1078 N N . LYS A 1 141 ? -10.072 5.329 12.187 1.00 97.69 141 LYS A N 1
ATOM 1079 C CA . LYS A 1 141 ? -9.132 6.443 12.032 1.00 97.69 141 LYS A CA 1
ATOM 1080 C C . LYS A 1 141 ? -7.726 5.988 11.645 1.00 97.69 141 LYS A C 1
ATOM 1082 O O . LYS A 1 141 ? -6.878 6.855 11.443 1.00 97.69 141 LYS A O 1
ATOM 1087 N N . ALA A 1 142 ? -7.484 4.681 11.532 1.00 98.31 142 ALA A N 1
ATOM 1088 C CA . ALA A 1 142 ? -6.177 4.086 11.273 1.00 98.31 142 ALA A CA 1
ATOM 1089 C C . ALA A 1 142 ? -6.285 2.883 10.313 1.00 98.31 142 ALA A C 1
ATOM 1091 O O . ALA A 1 142 ? -5.862 1.772 10.636 1.00 98.31 142 ALA A O 1
ATOM 1092 N N . VAL A 1 143 ? -6.881 3.112 9.136 1.00 98.75 143 VAL A N 1
ATOM 1093 C CA . VAL A 1 143 ? -6.949 2.133 8.039 1.00 98.75 143 VAL A CA 1
ATOM 1094 C C . VAL A 1 143 ? -5.988 2.549 6.929 1.00 98.75 143 VAL A C 1
ATOM 1096 O O . VAL A 1 143 ? -6.113 3.631 6.353 1.00 98.75 143 VAL A O 1
ATOM 1099 N N . PHE A 1 144 ? -5.036 1.684 6.611 1.00 98.88 144 PHE A N 1
ATOM 1100 C CA . PHE A 1 144 ? -3.934 1.961 5.692 1.00 98.88 144 PHE A CA 1
ATOM 1101 C C . PHE A 1 144 ? -3.905 0.953 4.549 1.00 98.88 144 PHE A C 1
ATOM 1103 O O . PHE A 1 144 ? -4.382 -0.172 4.696 1.00 98.88 144 PHE A O 1
ATOM 1110 N N . ALA A 1 145 ? -3.316 1.329 3.415 1.00 98.88 145 ALA A N 1
ATOM 1111 C CA . ALA A 1 145 ? -3.144 0.416 2.287 1.00 98.88 145 ALA A CA 1
ATOM 1112 C C . ALA A 1 145 ? -1.712 0.447 1.752 1.00 98.88 145 ALA A C 1
ATOM 1114 O O . ALA A 1 145 ? -1.185 1.502 1.418 1.00 98.88 145 ALA A O 1
ATOM 1115 N N . THR A 1 146 ? -1.105 -0.718 1.584 1.00 98.94 146 THR A N 1
ATOM 1116 C CA . THR A 1 146 ? 0.206 -0.919 0.961 1.00 98.94 146 THR A CA 1
ATOM 1117 C C . THR A 1 146 ? 0.116 -2.027 -0.083 1.00 98.94 146 THR A C 1
ATOM 1119 O O . THR A 1 146 ? -0.850 -2.788 -0.132 1.00 98.94 146 THR A O 1
ATOM 1122 N N . GLY A 1 147 ? 1.116 -2.133 -0.943 1.00 98.50 147 GLY A N 1
ATOM 1123 C CA . GLY A 1 147 ? 1.192 -3.229 -1.890 1.00 98.50 147 GLY A CA 1
ATOM 1124 C C . GLY A 1 147 ? 2.424 -3.150 -2.767 1.00 98.50 147 GLY A C 1
ATOM 1125 O O . GLY A 1 147 ? 3.109 -2.128 -2.826 1.00 98.50 147 GLY A O 1
ATOM 1126 N N . HIS A 1 148 ? 2.690 -4.250 -3.459 1.00 97.88 148 HIS A N 1
ATOM 1127 C CA . HIS A 1 148 ? 3.830 -4.391 -4.355 1.00 97.88 148 HIS A CA 1
ATOM 1128 C C . HIS A 1 148 ? 3.375 -4.403 -5.816 1.00 97.88 148 HIS A C 1
ATOM 1130 O O . HIS A 1 148 ? 2.382 -5.056 -6.141 1.00 97.88 148 HIS A O 1
ATOM 1136 N N . SER A 1 149 ? 4.097 -3.732 -6.719 1.00 96.44 149 SER A N 1
ATOM 1137 C CA . SER A 1 149 ? 3.848 -3.818 -8.167 1.00 96.44 149 SER A CA 1
ATOM 1138 C C . SER A 1 149 ? 2.398 -3.445 -8.524 1.00 96.44 149 SER A C 1
ATOM 1140 O O . SER A 1 149 ? 1.942 -2.363 -8.152 1.00 96.44 149 SER A O 1
ATOM 1142 N N . ASN A 1 150 ? 1.633 -4.317 -9.190 1.00 97.12 150 ASN A N 1
ATOM 1143 C CA . ASN A 1 150 ? 0.198 -4.124 -9.450 1.00 97.12 150 ASN A CA 1
ATOM 1144 C C . ASN A 1 150 ? -0.634 -3.889 -8.166 1.00 97.12 150 ASN A C 1
ATOM 1146 O O . ASN A 1 150 ? -1.515 -3.034 -8.176 1.00 97.12 150 ASN A O 1
ATOM 1150 N N . GLY A 1 151 ? -0.310 -4.536 -7.042 1.00 98.19 151 GLY A N 1
ATOM 1151 C CA . GLY A 1 151 ? -0.923 -4.237 -5.741 1.00 98.19 151 GLY A CA 1
ATOM 1152 C C . GLY A 1 151 ? -0.522 -2.865 -5.184 1.00 98.19 151 GLY A C 1
ATOM 1153 O O . GLY A 1 151 ? -1.315 -2.194 -4.529 1.00 98.19 151 GLY A O 1
ATOM 1154 N N . GLY A 1 152 ? 0.679 -2.383 -5.510 1.00 98.25 152 GLY A N 1
ATOM 1155 C CA . GLY A 1 152 ? 1.093 -1.003 -5.236 1.00 98.25 152 GLY A CA 1
ATOM 1156 C C . GLY A 1 152 ? 0.322 0.018 -6.084 1.00 98.25 152 GLY A C 1
ATOM 1157 O O . GLY A 1 152 ? -0.048 1.080 -5.587 1.00 98.25 152 GLY A O 1
ATOM 1158 N N . MET A 1 153 ? -0.002 -0.319 -7.339 1.00 98.19 153 MET A N 1
ATOM 1159 C CA . MET A 1 153 ? -0.890 0.506 -8.174 1.00 98.19 153 MET A CA 1
ATOM 1160 C C . MET A 1 153 ? -2.291 0.558 -7.557 1.00 98.19 153 MET A C 1
ATOM 1162 O O . MET A 1 153 ? -2.920 1.615 -7.531 1.00 98.19 153 MET A O 1
ATOM 1166 N N . MET A 1 154 ? -2.757 -0.569 -7.007 1.00 98.44 154 MET A N 1
ATOM 1167 C CA . MET A 1 154 ? -4.016 -0.622 -6.271 1.00 98.44 154 MET A CA 1
ATOM 1168 C C . MET A 1 154 ? -3.966 0.245 -5.007 1.00 98.44 154 MET A C 1
ATOM 1170 O O . MET A 1 154 ? -4.905 0.989 -4.753 1.00 98.44 154 MET A O 1
ATOM 1174 N N . SER A 1 155 ? -2.858 0.244 -4.261 1.00 98.44 155 SER A N 1
ATOM 1175 C CA . SER A 1 155 ? -2.653 1.143 -3.113 1.00 98.44 155 SER A CA 1
ATOM 1176 C C . SER A 1 155 ? -2.811 2.622 -3.506 1.00 98.44 155 SER A C 1
ATOM 1178 O O . SER A 1 155 ? -3.562 3.343 -2.849 1.00 98.44 155 SER A O 1
ATOM 1180 N N . TYR A 1 156 ? -2.224 3.058 -4.630 1.00 98.38 156 TYR A N 1
ATOM 1181 C CA . TYR A 1 156 ? -2.481 4.397 -5.179 1.00 98.38 156 TYR A CA 1
ATOM 1182 C C . TYR A 1 156 ? -3.962 4.631 -5.498 1.00 98.38 156 TYR A C 1
ATOM 1184 O O . TYR A 1 156 ? -4.515 5.663 -5.114 1.00 98.38 156 TYR A O 1
ATOM 1192 N N . ARG A 1 157 ? -4.613 3.674 -6.172 1.00 98.00 157 ARG A N 1
ATOM 1193 C CA . ARG A 1 157 ? -6.030 3.780 -6.538 1.00 98.00 157 ARG A CA 1
ATOM 1194 C C . ARG A 1 157 ? -6.933 3.925 -5.319 1.00 98.00 157 ARG A C 1
ATOM 1196 O O . ARG A 1 157 ? -7.800 4.792 -5.306 1.00 98.00 157 ARG A O 1
ATOM 1203 N N . LEU A 1 158 ? -6.694 3.136 -4.277 1.00 98.25 158 LEU A N 1
ATOM 1204 C CA . LEU A 1 158 ? -7.441 3.198 -3.022 1.00 98.25 158 LEU A CA 1
ATOM 1205 C C . LEU A 1 158 ? -7.234 4.526 -2.292 1.00 98.25 158 LEU A C 1
ATOM 1207 O O . LEU A 1 158 ? -8.189 5.071 -1.747 1.00 98.25 158 LEU A O 1
ATOM 1211 N N . GLY A 1 159 ? -6.024 5.087 -2.327 1.00 97.25 159 GLY A N 1
ATOM 1212 C CA . GLY A 1 159 ? -5.772 6.417 -1.770 1.00 97.25 159 GLY A CA 1
ATOM 1213 C C . GLY A 1 159 ? -6.557 7.540 -2.460 1.00 97.25 159 GLY A C 1
ATOM 1214 O O . GLY A 1 159 ? -6.804 8.574 -1.845 1.00 97.25 159 GLY A O 1
ATOM 1215 N N . ILE A 1 160 ? -6.972 7.340 -3.716 1.00 97.06 160 ILE A N 1
ATOM 1216 C CA . ILE A 1 160 ? -7.760 8.302 -4.500 1.00 97.06 160 ILE A CA 1
ATOM 1217 C C . ILE A 1 160 ? -9.263 8.020 -4.374 1.00 97.06 160 ILE A C 1
ATOM 1219 O O . ILE A 1 160 ? -10.028 8.904 -4.001 1.00 97.06 160 ILE A O 1
ATOM 1223 N N . GLU A 1 161 ? -9.696 6.800 -4.689 1.00 97.56 161 GLU A N 1
ATOM 1224 C CA . GLU A 1 161 ? -11.116 6.446 -4.842 1.00 97.56 161 GLU A CA 1
ATOM 1225 C C . GLU A 1 161 ? -11.770 5.967 -3.536 1.00 97.56 161 GLU A C 1
ATOM 1227 O O . GLU A 1 161 ? -12.996 5.932 -3.433 1.00 97.56 161 GLU A O 1
ATOM 1232 N N . LEU A 1 162 ? -10.967 5.619 -2.525 1.00 97.12 162 LEU A N 1
ATOM 1233 C CA . LEU A 1 162 ? -11.419 5.152 -1.211 1.00 97.12 162 LEU A CA 1
ATOM 1234 C C . LEU A 1 162 ? -10.862 6.036 -0.078 1.00 97.12 162 LEU A C 1
ATOM 1236 O O . LEU A 1 162 ? -10.687 5.593 1.060 1.00 97.12 162 LEU A O 1
ATOM 1240 N N . SER A 1 163 ? -10.598 7.314 -0.375 1.00 94.25 163 SER A N 1
ATOM 1241 C CA . SER A 1 163 ? -10.051 8.285 0.583 1.00 94.25 163 SER A CA 1
ATOM 1242 C C . SER A 1 163 ? -11.017 8.638 1.720 1.00 94.25 163 SER A C 1
ATOM 1244 O O . SER A 1 163 ? -10.633 9.318 2.664 1.00 94.25 163 SER A O 1
ATOM 1246 N N . ASP A 1 164 ? -12.266 8.165 1.693 1.00 94.94 164 ASP A N 1
ATOM 1247 C CA . ASP A 1 164 ? -13.206 8.228 2.815 1.00 94.94 164 ASP A CA 1
ATOM 1248 C C . ASP A 1 164 ? -12.974 7.119 3.854 1.00 94.94 164 ASP A C 1
ATOM 1250 O O . ASP A 1 164 ? -13.464 7.241 4.975 1.00 94.94 164 ASP A O 1
ATOM 1254 N N . ARG A 1 165 ? -12.181 6.088 3.537 1.00 97.31 165 ARG A N 1
ATOM 1255 C CA . ARG A 1 165 ? -11.821 5.000 4.465 1.00 97.31 165 ARG A CA 1
ATOM 1256 C C . ARG A 1 165 ? -10.317 4.894 4.694 1.00 97.31 165 ARG A C 1
ATOM 1258 O O . ARG A 1 165 ? -9.901 4.703 5.828 1.00 97.31 165 ARG A O 1
ATOM 1265 N N . ILE A 1 166 ? -9.509 5.052 3.646 1.00 98.19 166 ILE A N 1
ATOM 1266 C CA . ILE A 1 166 ? -8.049 4.946 3.732 1.00 98.19 166 ILE A CA 1
ATOM 1267 C C . ILE A 1 166 ? -7.450 6.258 4.247 1.00 98.19 166 ILE A C 1
ATOM 1269 O O . ILE A 1 166 ? -7.835 7.352 3.831 1.00 98.19 166 ILE A O 1
ATOM 1273 N N . VAL A 1 167 ? -6.530 6.143 5.201 1.00 97.81 167 VAL A N 1
ATOM 1274 C CA . VAL A 1 167 ? -5.919 7.263 5.926 1.00 97.81 167 VAL A CA 1
ATOM 1275 C C . VAL A 1 167 ? -4.553 7.615 5.363 1.00 97.81 167 VAL A C 1
ATOM 1277 O O . VAL A 1 167 ? -4.242 8.792 5.264 1.00 97.81 167 VAL A O 1
ATOM 1280 N N . ALA A 1 168 ? -3.761 6.618 4.982 1.00 98.62 168 ALA A N 1
ATOM 1281 C CA . ALA A 1 168 ? -2.467 6.791 4.333 1.00 98.62 168 ALA A CA 1
ATOM 1282 C C . ALA A 1 168 ? -2.152 5.572 3.460 1.00 98.62 168 ALA A C 1
ATOM 1284 O O . ALA A 1 168 ? -2.696 4.481 3.677 1.00 98.62 168 ALA A O 1
ATOM 1285 N N . ILE A 1 169 ? -1.274 5.763 2.475 1.00 98.88 169 ILE A N 1
ATOM 1286 C CA . ILE A 1 169 ? -0.882 4.707 1.538 1.00 98.88 169 ILE A CA 1
ATOM 1287 C C . ILE A 1 169 ? 0.629 4.491 1.489 1.00 98.88 169 ILE A C 1
ATOM 1289 O O . ILE A 1 169 ? 1.413 5.418 1.689 1.00 98.88 169 ILE A O 1
ATOM 1293 N N . GLY A 1 170 ? 1.022 3.249 1.209 1.00 98.81 170 GLY A N 1
ATOM 1294 C CA . GLY A 1 170 ? 2.406 2.793 1.191 1.00 98.81 170 GLY A CA 1
ATOM 1295 C C . GLY A 1 170 ? 2.780 2.007 -0.070 1.00 98.81 170 GLY A C 1
ATOM 1296 O O . GLY A 1 170 ? 3.014 0.804 0.039 1.00 98.81 170 GLY A O 1
ATOM 1297 N N . PRO A 1 171 ? 2.758 2.596 -1.275 1.00 98.69 171 PRO A N 1
ATOM 1298 C CA . PRO A 1 171 ? 3.029 1.868 -2.515 1.00 98.69 171 PRO A CA 1
ATOM 1299 C C . PRO A 1 171 ? 4.519 1.504 -2.674 1.00 98.69 171 PRO A C 1
ATOM 1301 O O . PRO A 1 171 ? 5.397 2.340 -2.458 1.00 98.69 171 PRO A O 1
ATOM 1304 N N . ASN A 1 172 ? 4.812 0.274 -3.115 1.00 98.62 172 ASN A N 1
ATOM 1305 C CA . ASN A 1 172 ? 6.174 -0.198 -3.395 1.00 98.62 172 ASN A CA 1
ATOM 1306 C C . ASN A 1 172 ? 6.338 -0.750 -4.822 1.00 98.62 172 ASN A C 1
ATOM 1308 O O . ASN A 1 172 ? 5.475 -1.487 -5.313 1.00 98.62 172 ASN A O 1
ATOM 1312 N N . ALA A 1 173 ? 7.488 -0.458 -5.440 1.00 97.31 173 ALA A N 1
ATOM 1313 C CA . ALA A 1 173 ? 7.920 -0.970 -6.745 1.00 97.31 173 ALA A CA 1
ATOM 1314 C C . ALA A 1 173 ? 6.840 -0.790 -7.826 1.00 97.31 173 ALA A C 1
ATOM 1316 O O . ALA A 1 173 ? 6.425 -1.730 -8.503 1.00 97.31 173 ALA A O 1
ATOM 1317 N N . THR A 1 174 ? 6.284 0.415 -7.913 1.00 97.25 174 THR A N 1
ATOM 1318 C CA . THR A 1 174 ? 5.069 0.685 -8.682 1.00 97.25 174 THR A CA 1
ATOM 1319 C C . THR A 1 174 ? 5.005 2.133 -9.162 1.00 97.25 174 THR A C 1
ATOM 1321 O O . THR A 1 174 ? 5.942 2.894 -8.961 1.00 97.25 174 THR A O 1
ATOM 1324 N N . CYS A 1 175 ? 3.921 2.530 -9.823 1.00 96.88 175 CYS A N 1
ATOM 1325 C CA . CYS A 1 175 ? 3.665 3.911 -10.224 1.00 96.88 175 CYS A CA 1
ATOM 1326 C C . CYS A 1 175 ? 2.158 4.207 -10.206 1.00 96.88 175 CYS A C 1
ATOM 1328 O O . CYS A 1 175 ? 1.332 3.290 -10.200 1.00 96.88 175 CYS A O 1
ATOM 1330 N N . LEU A 1 176 ? 1.790 5.490 -10.225 1.00 96.31 176 LEU A N 1
ATOM 1331 C CA . LEU A 1 176 ? 0.405 5.892 -10.456 1.00 96.31 176 LEU A CA 1
ATOM 1332 C C . LEU A 1 176 ? 0.085 5.678 -11.941 1.00 96.31 176 LEU A C 1
ATOM 1334 O O . LEU A 1 176 ? 0.558 6.416 -12.807 1.00 96.31 176 LEU A O 1
ATOM 1338 N N . ILE A 1 177 ? -0.700 4.640 -12.234 1.00 91.75 177 ILE A N 1
ATOM 1339 C CA . ILE A 1 177 ? -0.895 4.134 -13.601 1.00 91.75 177 ILE A CA 1
ATOM 1340 C C . ILE A 1 177 ? -2.130 4.708 -14.314 1.00 91.75 177 ILE A C 1
ATOM 1342 O O . ILE A 1 177 ? -2.442 4.327 -15.439 1.00 91.75 177 ILE A O 1
ATOM 1346 N N . PHE A 1 178 ? -2.849 5.630 -13.675 1.00 85.31 178 PHE A N 1
ATOM 1347 C CA . PHE A 1 178 ? -4.010 6.295 -14.257 1.00 85.31 178 PHE A CA 1
ATOM 1348 C C . PHE A 1 178 ? -4.081 7.758 -13.808 1.00 85.31 178 PHE A C 1
ATOM 1350 O O . PHE A 1 178 ? -3.602 8.130 -12.739 1.00 85.31 178 PHE A O 1
ATOM 1357 N N . ASN A 1 179 ? -4.651 8.611 -14.659 1.00 83.00 179 ASN A N 1
ATOM 1358 C CA . ASN A 1 179 ? -4.608 10.060 -14.485 1.00 83.00 179 ASN A CA 1
ATOM 1359 C C . ASN A 1 179 ? -5.778 10.562 -13.626 1.00 83.00 179 ASN A C 1
ATOM 1361 O O . ASN A 1 179 ? -6.762 11.083 -14.154 1.00 83.00 179 ASN A O 1
ATOM 1365 N N . GLN A 1 180 ? -5.678 10.381 -12.310 1.00 85.81 180 GLN A N 1
ATOM 1366 C CA . GLN A 1 180 ? -6.597 10.977 -11.343 1.00 85.81 180 GLN A CA 1
ATOM 1367 C C . GLN A 1 180 ? -5.841 11.628 -10.188 1.00 85.81 180 GLN A C 1
ATOM 1369 O O . GLN A 1 180 ? -4.731 11.241 -9.825 1.00 85.81 180 GLN A O 1
ATOM 1374 N N . THR A 1 181 ? -6.473 12.643 -9.613 1.00 89.19 181 THR A N 1
ATOM 1375 C CA . THR A 1 181 ? -5.963 13.405 -8.479 1.00 89.19 181 THR A CA 1
ATOM 1376 C C . THR A 1 181 ? -6.760 13.017 -7.232 1.00 89.19 181 THR A C 1
ATOM 1378 O O . THR A 1 181 ? -7.987 12.927 -7.333 1.00 89.19 181 THR A O 1
ATOM 1381 N N . PRO A 1 182 ? -6.117 12.803 -6.067 1.00 91.06 182 PRO A N 1
ATOM 1382 C CA . PRO A 1 182 ? -6.839 12.550 -4.824 1.00 91.06 182 PRO A CA 1
ATOM 1383 C C . PRO A 1 182 ? -7.866 13.661 -4.544 1.00 91.06 182 PRO A C 1
ATOM 1385 O O . PRO A 1 182 ? -7.533 14.841 -4.681 1.00 91.06 182 PRO A O 1
ATOM 1388 N N . PRO A 1 183 ? -9.105 13.335 -4.139 1.00 94.12 183 PRO A N 1
ATOM 1389 C CA . PRO A 1 183 ? -10.127 14.346 -3.859 1.00 94.12 183 PRO A CA 1
ATOM 1390 C C . PRO A 1 183 ? -9.853 15.115 -2.556 1.00 94.12 183 PRO A C 1
ATOM 1392 O O . PRO A 1 183 ? -10.398 16.198 -2.343 1.00 94.12 183 PRO A O 1
ATOM 1395 N N . THR A 1 184 ? -9.014 14.558 -1.680 1.00 94.56 184 THR A N 1
ATOM 1396 C CA . THR A 1 184 ? -8.626 15.114 -0.381 1.00 94.56 184 THR A CA 1
ATOM 1397 C C . THR A 1 184 ? -7.148 14.835 -0.106 1.00 94.56 184 THR A C 1
ATOM 1399 O O . THR A 1 184 ? -6.626 13.850 -0.633 1.00 94.56 184 THR A O 1
ATOM 1402 N N . PRO A 1 185 ? -6.476 15.643 0.738 1.00 97.06 185 PRO A N 1
ATOM 1403 C CA . PRO A 1 185 ? -5.118 15.347 1.187 1.00 97.06 185 PRO A CA 1
ATOM 1404 C C . PRO A 1 185 ? -5.003 13.945 1.792 1.00 97.06 185 PRO A C 1
ATOM 1406 O O . PRO A 1 185 ? -5.851 13.557 2.597 1.00 97.06 185 PRO A O 1
ATOM 1409 N N . ILE A 1 186 ? -3.958 13.207 1.415 1.00 97.56 186 ILE A N 1
ATOM 1410 C CA . ILE A 1 186 ? -3.676 11.865 1.935 1.00 97.56 186 ILE A CA 1
ATOM 1411 C C . ILE A 1 186 ? -2.157 11.639 2.067 1.00 97.56 186 ILE A C 1
ATOM 1413 O O . ILE A 1 186 ? -1.438 11.808 1.079 1.00 97.56 186 ILE A O 1
ATOM 1417 N N . PRO A 1 187 ? -1.641 11.293 3.260 1.00 98.44 187 PRO A N 1
ATOM 1418 C CA . PRO A 1 187 ? -0.236 10.945 3.444 1.00 98.44 187 PRO A CA 1
ATOM 1419 C C . PRO A 1 187 ? 0.203 9.755 2.574 1.00 98.44 187 PRO A C 1
ATOM 1421 O O . PRO A 1 187 ? -0.539 8.782 2.397 1.00 98.44 187 PRO A O 1
ATOM 1424 N N . VAL A 1 188 ? 1.433 9.817 2.054 1.00 98.69 188 VAL A N 1
ATOM 1425 C CA . VAL A 1 188 ? 2.015 8.778 1.183 1.00 98.69 188 VAL A CA 1
ATOM 1426 C C . VAL A 1 188 ? 3.439 8.445 1.612 1.00 98.69 188 VAL A C 1
ATOM 1428 O O . VAL A 1 188 ? 4.277 9.336 1.682 1.00 98.69 188 VAL A O 1
ATOM 1431 N N . ILE A 1 189 ? 3.756 7.163 1.786 1.00 98.75 189 ILE A N 1
ATOM 1432 C CA . ILE A 1 189 ? 5.143 6.687 1.860 1.00 98.75 189 ILE A CA 1
ATOM 1433 C C . ILE A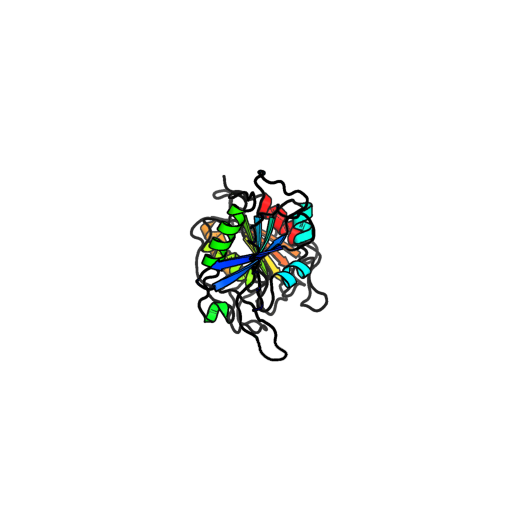 1 189 ? 5.445 5.742 0.693 1.00 98.75 189 ILE A C 1
ATOM 1435 O O . ILE A 1 189 ? 4.975 4.613 0.644 1.00 98.75 189 ILE A O 1
ATOM 1439 N N . ALA A 1 190 ? 6.208 6.208 -0.291 1.00 98.62 190 ALA A N 1
ATOM 1440 C CA . ALA A 1 190 ? 6.504 5.444 -1.501 1.00 98.62 190 ALA A CA 1
ATOM 1441 C C . ALA A 1 190 ? 7.916 4.841 -1.476 1.00 98.62 190 ALA A C 1
ATOM 1443 O O . ALA A 1 190 ? 8.848 5.446 -0.943 1.00 98.62 190 ALA A O 1
ATOM 1444 N N . PHE A 1 191 ? 8.081 3.677 -2.106 1.00 98.50 191 PHE A N 1
ATOM 1445 C CA . PHE A 1 191 ? 9.352 2.952 -2.195 1.00 98.50 191 PHE A CA 1
ATOM 1446 C C . PHE A 1 191 ? 9.619 2.513 -3.633 1.00 98.50 191 PHE A C 1
ATOM 1448 O O . PHE A 1 191 ? 8.747 1.915 -4.266 1.00 98.50 191 PHE A O 1
ATOM 1455 N N . HIS A 1 192 ? 10.818 2.777 -4.163 1.00 98.31 192 HIS A N 1
ATOM 1456 C CA . HIS A 1 192 ? 11.159 2.327 -5.517 1.00 98.31 192 HIS A CA 1
ATOM 1457 C C . HIS A 1 192 ? 12.643 2.041 -5.740 1.00 98.31 192 HIS A C 1
ATOM 1459 O O . HIS A 1 192 ? 13.524 2.745 -5.242 1.00 98.31 192 HIS A O 1
ATOM 1465 N N . GLY A 1 193 ? 12.930 1.026 -6.552 1.00 97.12 193 GLY A N 1
ATOM 1466 C CA . GLY A 1 193 ? 14.286 0.668 -6.949 1.00 97.12 193 GLY A CA 1
ATOM 1467 C C . GLY A 1 193 ? 14.747 1.367 -8.225 1.00 97.12 193 GLY A C 1
ATOM 1468 O O . GLY A 1 193 ? 13.991 1.510 -9.185 1.00 97.12 193 GLY A O 1
ATOM 1469 N N . LYS A 1 194 ? 16.009 1.800 -8.281 1.00 96.25 194 LYS A N 1
ATOM 1470 C CA . LYS A 1 194 ? 16.586 2.406 -9.491 1.00 96.25 194 LYS A CA 1
ATOM 1471 C C . LYS A 1 194 ? 16.829 1.382 -10.602 1.00 96.25 194 LYS A C 1
ATOM 1473 O O . LYS A 1 194 ? 16.819 1.766 -11.771 1.00 96.25 194 LYS A O 1
ATOM 1478 N N . LEU A 1 195 ? 17.042 0.116 -10.239 1.00 95.69 195 LEU A N 1
ATOM 1479 C CA . LEU A 1 195 ? 17.268 -0.999 -11.161 1.00 95.69 195 LEU A CA 1
ATOM 1480 C C . LEU A 1 195 ? 15.976 -1.741 -11.519 1.00 95.69 195 LEU A C 1
ATOM 1482 O O . LEU A 1 195 ? 16.041 -2.730 -12.245 1.00 95.69 195 LEU A O 1
ATOM 1486 N N . ASP A 1 196 ? 14.818 -1.290 -11.026 1.00 96.44 196 ASP A N 1
ATOM 1487 C CA . ASP A 1 196 ? 13.532 -1.885 -11.375 1.00 96.44 196 ASP A CA 1
ATOM 1488 C C . ASP A 1 196 ? 13.299 -1.742 -12.883 1.00 96.44 196 ASP A C 1
ATOM 1490 O O . ASP A 1 196 ? 13.085 -0.639 -13.395 1.00 96.44 196 ASP A O 1
ATOM 1494 N N . CYS A 1 197 ? 13.380 -2.862 -13.606 1.00 94.50 197 CYS A N 1
ATOM 1495 C CA . CYS A 1 197 ? 13.106 -2.871 -15.035 1.00 94.50 197 CYS A CA 1
ATOM 1496 C C . CYS A 1 197 ? 11.625 -3.101 -15.343 1.00 94.50 197 CYS A C 1
ATOM 1498 O O . CYS A 1 197 ? 11.195 -2.764 -16.444 1.00 94.50 197 CYS A O 1
ATOM 1500 N N . ASN A 1 198 ? 10.837 -3.654 -14.414 1.00 93.69 198 ASN A N 1
ATOM 1501 C CA . ASN A 1 198 ? 9.416 -3.945 -14.617 1.00 93.69 198 ASN A CA 1
ATOM 1502 C C . ASN A 1 198 ? 8.600 -2.653 -14.608 1.00 93.69 198 ASN A C 1
ATOM 1504 O O . ASN A 1 198 ? 7.778 -2.430 -15.498 1.00 93.69 198 ASN A O 1
ATOM 1508 N N . VAL A 1 199 ? 8.881 -1.789 -13.634 1.00 95.94 199 VAL A N 1
ATOM 1509 C CA . VAL A 1 199 ? 8.346 -0.433 -13.526 1.00 95.94 199 VAL A CA 1
ATOM 1510 C C . VAL A 1 199 ? 9.534 0.533 -13.521 1.00 95.94 199 VAL A C 1
ATOM 1512 O O . VAL A 1 199 ? 10.068 0.856 -12.458 1.00 95.94 199 VAL A O 1
ATOM 1515 N N . PRO A 1 200 ? 9.993 0.992 -14.703 1.00 96.81 200 PRO A N 1
ATOM 1516 C CA . PRO A 1 200 ? 11.192 1.814 -14.801 1.00 96.81 200 PRO A CA 1
ATOM 1517 C C . PRO A 1 200 ? 11.105 3.082 -13.958 1.00 96.81 200 PRO A C 1
ATOM 1519 O O . PRO A 1 200 ? 10.115 3.811 -14.001 1.00 96.81 200 PRO A O 1
ATOM 1522 N N . PHE A 1 201 ? 12.189 3.402 -13.250 1.00 96.75 201 PHE A N 1
ATOM 1523 C CA . PHE A 1 201 ? 12.261 4.584 -12.384 1.00 96.75 201 PHE A CA 1
ATOM 1524 C C . PHE A 1 201 ? 11.874 5.894 -13.105 1.00 96.75 201 PHE A C 1
ATOM 1526 O O . PHE A 1 201 ? 11.218 6.764 -12.536 1.00 96.75 201 PHE A O 1
ATOM 1533 N N . GLN A 1 202 ? 12.286 6.043 -14.368 1.00 96.94 202 GLN A N 1
ATOM 1534 C CA . GLN A 1 202 ? 11.998 7.228 -15.190 1.00 96.94 202 GLN A CA 1
ATOM 1535 C C . GLN A 1 202 ? 10.679 7.122 -15.976 1.00 96.94 202 GLN A C 1
ATOM 1537 O O . GLN A 1 202 ? 10.393 7.985 -16.802 1.00 96.94 202 GLN A O 1
ATOM 1542 N N . GLY A 1 203 ? 9.878 6.083 -15.736 1.00 96.12 203 GLY A N 1
ATOM 1543 C CA . GLY A 1 203 ? 8.706 5.760 -16.542 1.00 96.12 203 GLY A CA 1
ATOM 1544 C C . GLY A 1 203 ? 9.066 5.175 -17.912 1.00 96.12 203 GLY A C 1
ATOM 1545 O O . GLY A 1 203 ? 10.231 4.916 -18.225 1.00 96.12 203 GLY A O 1
ATOM 1546 N N . GLY A 1 204 ? 8.043 4.965 -18.735 1.00 95.62 204 GLY A N 1
ATOM 1547 C CA . GLY A 1 204 ? 8.147 4.324 -20.045 1.00 95.62 204 GLY A CA 1
ATOM 1548 C C . GLY A 1 204 ? 7.854 2.823 -20.011 1.00 95.62 204 GLY A C 1
ATOM 1549 O O . GLY A 1 204 ? 7.300 2.295 -19.047 1.00 95.62 204 GLY A O 1
ATOM 1550 N N . LEU A 1 205 ? 8.187 2.134 -21.103 1.00 95.06 205 LEU A N 1
ATOM 1551 C CA . LEU A 1 205 ? 7.969 0.692 -21.226 1.00 95.06 205 LEU A CA 1
ATOM 1552 C C . LEU A 1 205 ? 8.984 -0.082 -20.381 1.00 95.06 205 LEU A C 1
ATOM 1554 O O . LEU A 1 205 ? 10.193 0.080 -20.550 1.00 95.06 205 LEU A O 1
ATOM 1558 N N . GLY A 1 206 ? 8.474 -0.933 -19.493 1.00 91.19 206 GLY A N 1
ATOM 1559 C CA . GLY A 1 206 ? 9.282 -1.862 -18.712 1.00 91.19 206 GLY A CA 1
ATOM 1560 C C . GLY A 1 206 ? 9.660 -3.139 -19.466 1.00 91.19 206 GLY A C 1
ATOM 1561 O O . GLY A 1 206 ? 9.182 -3.414 -20.564 1.00 91.19 206 GLY A O 1
ATOM 1562 N N . CYS A 1 207 ? 10.515 -3.941 -18.834 1.00 89.12 207 CYS A N 1
ATOM 1563 C CA . CYS A 1 207 ? 10.902 -5.294 -19.238 1.00 89.12 207 CYS A CA 1
ATOM 1564 C C . CYS A 1 207 ? 9.830 -6.351 -18.897 1.00 89.12 207 CYS A C 1
ATOM 1566 O O . CYS A 1 207 ? 9.935 -7.493 -19.342 1.00 89.12 207 CYS A O 1
ATOM 1568 N N . GLY A 1 208 ? 8.845 -5.985 -18.067 1.00 81.44 208 GLY A N 1
ATOM 1569 C CA . GLY A 1 208 ? 7.809 -6.883 -17.566 1.00 81.44 208 GLY A CA 1
ATOM 1570 C C . GLY A 1 208 ? 6.736 -7.209 -18.605 1.00 81.44 208 GLY A C 1
ATOM 1571 O O . GLY A 1 208 ? 6.639 -6.597 -19.668 1.00 81.44 208 GLY A O 1
ATOM 1572 N N . ILE A 1 209 ? 5.872 -8.165 -18.269 1.00 79.56 209 ILE A N 1
ATOM 1573 C CA . ILE A 1 209 ? 4.823 -8.668 -19.172 1.00 79.56 209 ILE A CA 1
ATOM 1574 C C . ILE A 1 209 ? 3.586 -7.764 -19.270 1.00 79.56 209 ILE A C 1
ATOM 1576 O O . ILE A 1 209 ? 2.658 -8.094 -20.002 1.00 79.56 209 ILE A O 1
ATOM 1580 N N . SER A 1 210 ? 3.544 -6.646 -18.537 1.00 82.56 210 SER A N 1
ATOM 1581 C CA . SER A 1 210 ? 2.385 -5.746 -18.539 1.00 82.56 210 SER A CA 1
ATOM 1582 C C . SER A 1 210 ? 2.155 -5.099 -19.904 1.00 82.56 210 SER A C 1
ATOM 1584 O O . SER A 1 210 ? 1.013 -4.845 -20.267 1.00 82.56 210 SER A O 1
ATOM 1586 N N . GLY A 1 211 ? 3.224 -4.808 -20.658 1.00 83.62 211 GLY A N 1
ATOM 1587 C CA . GLY A 1 211 ? 3.138 -4.109 -21.945 1.00 83.62 211 GLY A CA 1
ATOM 1588 C C . GLY A 1 211 ? 2.610 -2.670 -21.849 1.00 83.62 211 GLY A C 1
ATOM 1589 O O . GLY A 1 211 ? 2.337 -2.051 -22.877 1.00 83.62 211 GLY A O 1
ATOM 1590 N N . VAL A 1 212 ? 2.472 -2.130 -20.634 1.00 88.06 212 VAL A N 1
ATOM 1591 C CA . VAL A 1 212 ? 1.956 -0.782 -20.368 1.00 88.06 212 VAL A CA 1
ATOM 1592 C C . VAL A 1 212 ? 3.119 0.195 -20.203 1.00 88.06 212 VAL A C 1
ATOM 1594 O O . VAL A 1 212 ? 4.133 -0.121 -19.578 1.00 88.06 212 VAL A O 1
ATOM 1597 N N . SER A 1 213 ? 2.974 1.400 -20.759 1.00 93.50 213 SER A N 1
ATOM 1598 C CA . SER A 1 213 ? 3.913 2.496 -20.510 1.00 93.50 213 SER A CA 1
ATOM 1599 C C . SER A 1 213 ? 3.657 3.090 -19.127 1.00 93.50 213 SER A C 1
ATOM 1601 O O . SER A 1 213 ? 2.584 3.633 -18.877 1.00 93.50 213 SER A O 1
ATOM 1603 N N . MET A 1 214 ? 4.652 3.008 -18.251 1.00 95.00 214 MET A N 1
ATOM 1604 C CA . MET A 1 214 ? 4.561 3.411 -16.850 1.00 95.00 214 MET A CA 1
ATOM 1605 C C . MET A 1 214 ? 4.800 4.912 -16.671 1.00 95.00 214 MET A C 1
ATOM 1607 O O . MET A 1 214 ? 5.603 5.518 -17.388 1.00 95.00 214 MET A O 1
ATOM 1611 N N . THR A 1 215 ? 4.147 5.501 -15.674 1.00 95.94 215 THR A N 1
ATOM 1612 C CA . THR A 1 215 ? 4.428 6.863 -15.203 1.00 95.94 215 THR A CA 1
ATOM 1613 C C . THR A 1 215 ? 5.763 6.884 -14.453 1.00 95.94 215 THR A C 1
ATOM 1615 O O . THR A 1 215 ? 6.118 5.910 -13.786 1.00 95.94 215 THR A O 1
ATOM 1618 N N . SER A 1 216 ? 6.525 7.979 -14.543 1.00 97.06 216 SER A N 1
ATOM 1619 C CA . SER A 1 216 ? 7.756 8.114 -13.755 1.00 97.06 216 SER A CA 1
ATOM 1620 C C . SER A 1 216 ? 7.453 8.178 -12.254 1.00 97.06 216 SER A C 1
ATOM 1622 O O . SER A 1 216 ? 6.338 8.507 -11.839 1.00 97.06 216 SER A O 1
ATOM 1624 N N . GLN A 1 217 ? 8.447 7.891 -11.413 1.00 96.56 217 GLN A N 1
ATOM 1625 C CA . GLN A 1 217 ? 8.269 7.974 -9.958 1.00 96.56 217 GLN A CA 1
ATOM 1626 C C . GLN A 1 217 ? 7.939 9.402 -9.502 1.00 96.56 217 GLN A C 1
ATOM 1628 O O . GLN A 1 217 ? 7.047 9.617 -8.683 1.00 96.56 217 GLN A O 1
ATOM 1633 N N . THR A 1 218 ? 8.606 10.396 -10.091 1.00 93.94 218 THR A N 1
ATOM 1634 C CA . THR A 1 218 ? 8.350 11.813 -9.808 1.00 93.94 218 THR A CA 1
ATOM 1635 C C . THR A 1 218 ? 6.946 12.234 -10.243 1.00 93.94 218 THR A C 1
ATOM 1637 O O . THR A 1 218 ? 6.227 12.877 -9.474 1.00 93.94 218 THR A O 1
ATOM 1640 N N . ASP A 1 219 ? 6.517 11.833 -11.440 1.00 95.94 219 ASP A N 1
ATOM 1641 C CA . ASP A 1 219 ? 5.182 12.174 -11.939 1.00 95.94 219 ASP A CA 1
ATOM 1642 C C . ASP A 1 219 ? 4.085 11.454 -11.142 1.00 95.94 219 ASP A C 1
ATOM 1644 O O . ASP A 1 219 ? 3.025 12.028 -10.906 1.00 95.94 219 ASP A O 1
ATOM 1648 N N . SER A 1 220 ? 4.358 10.247 -10.634 1.00 96.94 220 SER A N 1
ATOM 1649 C CA . SER A 1 220 ? 3.412 9.489 -9.803 1.00 96.94 220 SER A CA 1
ATOM 1650 C C . SER A 1 220 ? 3.091 10.186 -8.480 1.00 96.94 220 SER A C 1
ATOM 1652 O O . SER A 1 220 ? 1.959 10.121 -8.007 1.00 96.94 220 SER A O 1
ATOM 1654 N N . LEU A 1 221 ? 4.067 10.882 -7.886 1.00 96.19 221 LEU A N 1
ATOM 1655 C CA . LEU A 1 221 ? 3.875 11.632 -6.640 1.00 96.19 221 LEU A CA 1
ATOM 1656 C C . LEU A 1 221 ? 3.302 13.038 -6.861 1.00 96.19 221 LEU A C 1
ATOM 1658 O O . LEU A 1 221 ? 2.780 13.639 -5.922 1.00 96.19 221 LEU A O 1
ATOM 1662 N N . THR A 1 222 ? 3.364 13.571 -8.084 1.00 95.56 222 THR A N 1
ATOM 1663 C CA . THR A 1 222 ? 2.976 14.960 -8.376 1.00 95.56 222 THR A CA 1
ATOM 1664 C C . THR A 1 222 ? 1.529 15.296 -7.978 1.00 95.56 222 THR A C 1
ATOM 1666 O O . THR A 1 222 ? 1.342 16.331 -7.331 1.00 95.56 222 THR A O 1
ATOM 1669 N N . PRO A 1 223 ? 0.505 14.464 -8.265 1.00 96.25 223 PRO A N 1
ATOM 1670 C CA . PRO A 1 223 ? -0.864 14.754 -7.830 1.00 96.25 223 PRO A CA 1
ATOM 1671 C C . PRO A 1 223 ? -1.008 14.837 -6.305 1.00 96.25 223 PRO A C 1
ATOM 1673 O O . PRO A 1 223 ? -1.724 15.701 -5.801 1.00 96.25 223 PRO A O 1
ATOM 1676 N N . PHE A 1 224 ? -0.291 13.988 -5.564 1.00 97.00 224 PHE A N 1
ATOM 1677 C CA . PHE A 1 224 ? -0.311 13.981 -4.100 1.00 97.00 224 PHE A CA 1
ATOM 1678 C C . PHE A 1 224 ? 0.388 15.216 -3.533 1.00 97.00 224 PHE A C 1
ATOM 1680 O O . PHE A 1 224 ? -0.172 15.884 -2.671 1.00 97.00 224 PHE A O 1
ATOM 1687 N N . ILE A 1 225 ? 1.556 15.588 -4.070 1.00 96.38 225 ILE A N 1
ATOM 1688 C CA . ILE A 1 225 ? 2.274 16.808 -3.665 1.00 96.38 225 ILE A CA 1
ATOM 1689 C C . ILE A 1 225 ? 1.365 18.039 -3.806 1.00 96.38 225 ILE A C 1
ATOM 1691 O O . ILE A 1 225 ? 1.311 18.879 -2.906 1.00 96.38 225 ILE A O 1
ATOM 1695 N N . GLN A 1 226 ? 0.618 18.129 -4.910 1.00 95.94 226 GLN A N 1
ATOM 1696 C CA . GLN A 1 226 ? -0.294 19.242 -5.179 1.00 95.94 226 GLN A CA 1
ATOM 1697 C C . GLN A 1 226 ? -1.475 19.288 -4.203 1.00 95.94 226 GLN A C 1
ATOM 1699 O O . GLN A 1 226 ? -1.720 20.330 -3.595 1.00 95.94 226 GLN A O 1
ATOM 1704 N N . VAL A 1 227 ? -2.198 18.177 -4.033 1.00 96.94 227 VAL A N 1
ATOM 1705 C CA . VAL A 1 227 ? -3.392 18.124 -3.169 1.00 96.94 227 VAL A CA 1
ATOM 1706 C C . VAL A 1 227 ? -3.024 18.275 -1.699 1.00 96.94 227 VAL A C 1
ATOM 1708 O O . VAL A 1 227 ? -3.693 19.005 -0.967 1.00 96.94 227 VAL A O 1
ATOM 1711 N N . ASN A 1 228 ? -1.932 17.641 -1.273 1.00 97.44 228 ASN A N 1
ATOM 1712 C CA . ASN A 1 228 ? -1.457 17.718 0.102 1.00 97.44 228 ASN A CA 1
ATOM 1713 C C . ASN A 1 228 ? -0.885 19.097 0.443 1.00 97.44 228 ASN A C 1
ATOM 1715 O O . ASN A 1 228 ? -0.680 19.386 1.620 1.00 97.44 228 ASN A O 1
ATOM 1719 N N . GLN A 1 229 ? -0.645 19.959 -0.553 1.00 96.81 229 GLN A N 1
ATOM 1720 C CA . GLN A 1 229 ? 0.079 21.223 -0.387 1.00 96.81 229 GLN A CA 1
ATOM 1721 C C . GLN A 1 229 ? 1.469 20.983 0.223 1.00 96.81 229 GLN A C 1
ATOM 1723 O O . GLN A 1 229 ? 1.937 21.735 1.083 1.00 96.81 229 GLN A O 1
ATOM 1728 N N . ALA A 1 230 ? 2.105 19.889 -0.204 1.00 96.38 230 ALA A N 1
ATOM 1729 C CA . ALA A 1 230 ? 3.392 19.466 0.309 1.00 96.38 230 ALA A CA 1
ATOM 1730 C C . ALA A 1 230 ? 4.510 20.347 -0.264 1.00 96.38 230 ALA A C 1
ATOM 1732 O O . ALA A 1 230 ? 4.504 20.740 -1.434 1.00 96.38 230 ALA A O 1
ATOM 1733 N N . GLN A 1 231 ? 5.482 20.674 0.577 1.00 94.25 231 GLN A N 1
ATOM 1734 C CA . GLN A 1 231 ? 6.619 21.503 0.210 1.00 94.25 231 GLN A CA 1
ATOM 1735 C C . GLN A 1 231 ? 7.666 20.648 -0.503 1.00 94.25 2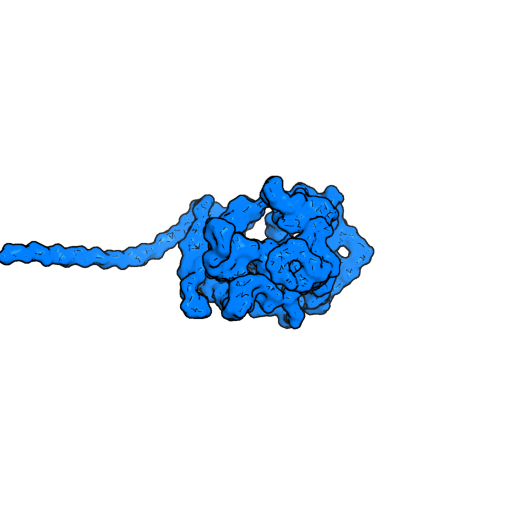31 GLN A C 1
ATOM 1737 O O . GLN A 1 231 ? 8.051 19.593 -0.007 1.00 94.25 231 GLN A O 1
ATOM 1742 N N . VAL A 1 232 ? 8.147 21.107 -1.663 1.00 86.06 232 VAL A N 1
ATOM 1743 C CA . VAL A 1 232 ? 9.214 20.409 -2.393 1.00 86.06 232 VAL A CA 1
ATOM 1744 C C . VAL A 1 232 ? 10.545 20.620 -1.661 1.00 86.06 232 VAL A C 1
ATOM 1746 O O . VAL A 1 232 ? 10.997 21.768 -1.545 1.00 86.06 232 VAL A O 1
ATOM 1749 N N . PRO A 1 233 ? 11.189 19.549 -1.171 1.00 80.88 233 PRO A N 1
ATOM 1750 C CA . PRO A 1 233 ? 12.420 19.658 -0.404 1.00 80.88 233 PRO A CA 1
ATOM 1751 C C . PRO A 1 233 ? 13.586 20.104 -1.287 1.00 80.88 233 PRO A C 1
ATOM 1753 O O . PRO A 1 233 ? 13.629 19.846 -2.489 1.00 80.88 233 PRO A O 1
ATOM 1756 N N . GLN A 1 234 ? 14.558 20.776 -0.671 1.00 66.94 234 GLN A N 1
ATOM 1757 C CA . GLN A 1 234 ? 15.776 21.234 -1.350 1.00 66.94 234 GLN A CA 1
ATOM 1758 C C . GLN A 1 234 ? 16.919 20.201 -1.281 1.00 66.94 234 GLN A C 1
ATOM 1760 O O . GLN A 1 234 ? 17.882 20.305 -2.038 1.00 66.94 234 GLN A O 1
ATOM 1765 N N . THR A 1 235 ? 16.833 19.210 -0.384 1.00 70.38 235 THR A N 1
ATOM 1766 C CA . THR A 1 235 ? 17.873 18.197 -0.126 1.00 70.38 235 THR A CA 1
ATOM 1767 C C . THR A 1 235 ? 17.263 16.839 0.226 1.00 70.38 235 THR A C 1
ATOM 1769 O O . THR A 1 235 ? 16.118 16.773 0.664 1.00 70.38 235 THR A O 1
ATOM 1772 N N . TYR A 1 236 ? 18.045 15.763 0.082 1.00 67.31 236 TYR A N 1
ATOM 1773 C CA . TYR A 1 236 ? 17.725 14.472 0.704 1.00 67.31 236 TYR A CA 1
ATOM 1774 C C . TYR A 1 236 ? 17.776 14.614 2.222 1.00 67.31 236 TYR A C 1
ATOM 1776 O O . TYR A 1 236 ? 18.669 15.285 2.745 1.00 67.31 236 TYR A O 1
ATOM 1784 N N . GLU A 1 237 ? 16.835 13.983 2.913 1.00 76.00 237 GLU A N 1
ATOM 1785 C CA . GLU A 1 237 ? 16.788 14.043 4.372 1.00 76.00 237 GLU A CA 1
ATOM 1786 C C . GLU A 1 237 ? 17.622 12.951 5.019 1.00 76.00 237 GLU A C 1
ATOM 1788 O O . GLU A 1 237 ? 18.252 13.172 6.051 1.00 76.00 237 GLU A O 1
ATOM 1793 N N . GLU A 1 238 ? 17.645 11.771 4.402 1.00 90.69 238 GLU A N 1
ATOM 1794 C CA . GLU A 1 238 ? 18.282 10.606 4.987 1.00 90.69 238 GLU A CA 1
ATOM 1795 C C . GLU A 1 238 ? 18.931 9.732 3.916 1.00 90.69 238 GLU A C 1
ATOM 1797 O O . GLU A 1 238 ? 18.413 9.573 2.809 1.00 90.69 238 GLU A O 1
ATOM 1802 N N . GLN A 1 239 ? 20.073 9.147 4.268 1.00 94.06 239 GLN A N 1
ATOM 1803 C CA . GLN A 1 239 ? 20.729 8.103 3.496 1.00 94.06 239 GLN A CA 1
ATOM 1804 C C . GLN A 1 239 ? 21.124 6.968 4.439 1.00 94.06 239 GLN A C 1
ATOM 1806 O O . GLN A 1 239 ? 21.813 7.194 5.437 1.00 94.06 239 GLN A O 1
ATOM 1811 N N . ARG A 1 240 ? 20.742 5.743 4.084 1.00 95.50 240 ARG A N 1
ATOM 1812 C CA . ARG A 1 240 ? 21.206 4.506 4.717 1.00 95.50 240 ARG A CA 1
ATOM 1813 C C . ARG A 1 240 ? 21.776 3.622 3.620 1.00 95.50 240 ARG A C 1
ATOM 1815 O O . ARG A 1 240 ? 21.024 3.152 2.779 1.00 95.50 240 ARG A O 1
ATOM 1822 N N . GLY A 1 241 ? 23.099 3.472 3.583 1.00 94.69 241 GLY A N 1
ATOM 1823 C CA . GLY A 1 241 ? 23.771 2.751 2.498 1.00 94.69 241 GLY A CA 1
ATOM 1824 C C . GLY A 1 241 ? 23.385 3.305 1.122 1.00 94.69 241 GLY A C 1
ATOM 1825 O O . GLY A 1 241 ? 23.654 4.474 0.821 1.00 94.69 241 GLY A O 1
ATOM 1826 N N . ASP A 1 242 ? 22.734 2.470 0.318 1.00 93.88 242 ASP A N 1
ATOM 1827 C CA . ASP A 1 242 ? 22.236 2.778 -1.022 1.00 93.88 242 ASP A CA 1
ATOM 1828 C C . ASP A 1 242 ? 20.734 3.117 -1.069 1.00 93.88 242 ASP A C 1
ATOM 1830 O O . ASP A 1 242 ? 20.176 3.281 -2.158 1.00 93.88 242 ASP A O 1
ATOM 1834 N N . ALA A 1 243 ? 20.086 3.275 0.087 1.00 96.44 243 ALA A N 1
ATOM 1835 C CA . ALA A 1 243 ? 18.732 3.797 0.236 1.00 96.44 243 ALA A CA 1
ATOM 1836 C C . ALA A 1 243 ? 18.743 5.290 0.607 1.00 96.44 243 ALA A C 1
ATOM 1838 O O . ALA A 1 243 ? 19.472 5.728 1.500 1.00 96.44 243 ALA A O 1
ATOM 1839 N N . PHE A 1 244 ? 17.899 6.076 -0.058 1.00 95.56 244 PHE A N 1
ATOM 1840 C CA . PHE A 1 244 ? 17.807 7.527 0.094 1.00 95.56 244 PHE A CA 1
ATOM 1841 C C . PHE A 1 244 ? 16.358 7.936 0.334 1.00 95.56 244 PHE A C 1
ATOM 1843 O O . PHE A 1 244 ? 15.487 7.599 -0.472 1.00 95.56 244 PHE A O 1
ATOM 1850 N N . ARG A 1 245 ? 16.106 8.706 1.397 1.00 95.69 245 ARG A N 1
ATOM 1851 C CA . ARG A 1 245 ? 14.783 9.254 1.703 1.00 95.69 245 ARG A CA 1
ATOM 1852 C C . ARG A 1 245 ? 14.692 10.728 1.345 1.00 95.69 245 ARG A C 1
ATOM 1854 O O . ARG A 1 245 ? 15.571 11.533 1.664 1.00 95.69 245 ARG A O 1
ATOM 1861 N N . ILE A 1 246 ? 13.580 11.075 0.719 1.00 94.50 246 ILE A N 1
ATOM 1862 C CA . ILE A 1 246 ? 13.116 12.438 0.490 1.00 94.50 246 ILE A CA 1
ATOM 1863 C C . ILE A 1 246 ? 11.803 12.603 1.257 1.00 94.50 246 ILE A C 1
ATOM 1865 O O . ILE A 1 246 ? 10.947 11.725 1.177 1.00 94.50 246 ILE A O 1
ATOM 1869 N N . GLU A 1 247 ? 11.623 13.710 1.969 1.00 94.75 247 GLU A N 1
ATOM 1870 C CA . GLU A 1 247 ? 10.357 14.042 2.632 1.00 94.75 247 GLU A CA 1
ATOM 1871 C C . GLU A 1 247 ? 9.799 15.346 2.067 1.00 94.75 247 GLU A C 1
ATOM 1873 O O . GLU A 1 247 ? 10.540 16.285 1.781 1.00 94.75 247 GLU A O 1
ATOM 1878 N N . PHE A 1 248 ? 8.485 15.397 1.894 1.00 96.25 248 PHE A N 1
ATOM 1879 C CA . PHE A 1 248 ? 7.740 16.562 1.444 1.00 96.25 248 PHE A CA 1
ATOM 1880 C C . PHE A 1 248 ? 6.785 16.961 2.576 1.00 96.25 248 PHE A C 1
ATOM 1882 O O . PHE A 1 248 ? 5.669 16.434 2.654 1.00 96.25 248 PHE A O 1
ATOM 1889 N N . PRO A 1 249 ? 7.200 17.871 3.475 1.00 95.38 249 PRO A N 1
ATOM 1890 C CA . PRO A 1 249 ? 6.377 18.283 4.603 1.00 95.38 249 PRO A CA 1
ATOM 1891 C C . PRO A 1 249 ? 5.096 18.979 4.143 1.00 95.38 249 PRO A C 1
ATOM 1893 O O . PRO A 1 249 ? 5.127 19.820 3.242 1.00 95.38 249 PRO A O 1
ATOM 1896 N N . ALA A 1 250 ? 3.977 18.701 4.808 1.00 96.00 250 ALA A N 1
ATOM 1897 C CA . ALA A 1 250 ? 2.678 19.290 4.481 1.00 96.00 250 ALA A CA 1
ATOM 1898 C C . ALA A 1 250 ? 1.991 19.904 5.720 1.00 96.00 250 ALA A C 1
ATOM 1900 O O . ALA A 1 250 ? 0.920 19.455 6.125 1.00 96.00 250 ALA A O 1
ATOM 1901 N N . PRO A 1 251 ? 2.562 20.951 6.353 1.00 94.94 251 PRO A N 1
ATOM 1902 C CA . PRO A 1 251 ? 2.083 21.465 7.644 1.00 94.94 251 PRO A CA 1
ATOM 1903 C C . PRO A 1 251 ? 0.647 22.013 7.619 1.00 94.94 251 PRO A C 1
ATOM 1905 O O . PRO A 1 251 ? 0.014 22.114 8.665 1.00 94.94 251 PRO A O 1
ATOM 1908 N N . ALA A 1 252 ? 0.129 22.381 6.442 1.00 95.12 252 ALA A N 1
ATOM 1909 C CA . ALA A 1 252 ? -1.237 22.878 6.288 1.00 95.12 252 ALA A CA 1
ATOM 1910 C C . ALA A 1 252 ? -2.296 21.765 6.349 1.00 95.12 252 ALA A C 1
ATOM 1912 O O . ALA A 1 252 ? -3.427 22.022 6.758 1.00 95.12 252 ALA A O 1
ATOM 1913 N N . THR A 1 253 ? -1.944 20.550 5.927 1.00 95.69 253 THR A N 1
ATOM 1914 C CA . THR A 1 253 ? -2.884 19.429 5.772 1.00 95.69 253 THR A CA 1
ATOM 1915 C C . THR A 1 253 ? -2.566 18.253 6.694 1.00 95.69 253 THR A C 1
ATOM 1917 O O . THR A 1 253 ? -3.453 17.450 6.962 1.00 95.69 253 THR A O 1
ATOM 1920 N N . GLY A 1 254 ? -1.326 18.145 7.182 1.00 95.38 254 GLY A N 1
ATOM 1921 C CA . GLY A 1 254 ? -0.827 16.980 7.919 1.00 95.38 254 GLY A CA 1
ATOM 1922 C C . GLY A 1 254 ? -0.607 15.741 7.044 1.00 95.38 254 GLY A C 1
ATOM 1923 O O . GLY A 1 254 ? -0.431 14.656 7.583 1.00 95.38 254 GLY A O 1
ATOM 1924 N N . ALA A 1 255 ? -0.654 15.892 5.716 1.00 97.06 255 ALA A N 1
ATOM 1925 C CA . ALA A 1 255 ? -0.507 14.813 4.744 1.00 97.06 255 ALA A CA 1
ATOM 1926 C C . ALA A 1 255 ? 0.881 14.851 4.086 1.00 97.06 255 ALA A C 1
ATOM 1928 O O . ALA A 1 255 ? 1.006 15.105 2.887 1.00 97.06 255 ALA A O 1
ATOM 1929 N N . ASP A 1 256 ? 1.946 14.695 4.870 1.00 96.88 256 ASP A N 1
ATOM 1930 C CA . ASP A 1 256 ? 3.302 14.653 4.324 1.00 96.88 256 ASP A CA 1
ATOM 1931 C C . ASP A 1 256 ? 3.525 13.426 3.433 1.00 96.88 256 ASP A C 1
ATOM 1933 O O . ASP A 1 256 ? 2.762 12.454 3.423 1.00 96.88 256 ASP A O 1
ATOM 1937 N N . ILE A 1 257 ? 4.560 13.526 2.602 1.00 97.88 257 ILE A N 1
ATOM 1938 C CA . ILE A 1 257 ? 4.962 12.458 1.693 1.00 97.88 257 ILE A CA 1
ATOM 1939 C C . ILE A 1 257 ? 6.395 12.070 2.018 1.00 97.88 257 ILE A C 1
ATOM 1941 O O . ILE A 1 257 ? 7.274 12.927 2.036 1.00 97.88 257 ILE A O 1
ATOM 1945 N N . ARG A 1 258 ? 6.655 10.778 2.196 1.00 97.25 258 ARG A N 1
ATOM 1946 C CA . ARG A 1 258 ? 8.006 10.214 2.251 1.00 97.25 258 ARG A CA 1
ATOM 1947 C C . ARG A 1 258 ? 8.258 9.386 1.001 1.00 97.25 258 ARG A C 1
ATOM 1949 O O . ARG A 1 258 ? 7.391 8.657 0.532 1.00 97.25 258 ARG A O 1
ATOM 1956 N N . TYR A 1 259 ? 9.453 9.490 0.444 1.00 97.38 259 TYR A N 1
ATOM 1957 C CA . TYR A 1 259 ? 9.855 8.709 -0.714 1.00 97.38 259 TYR A CA 1
ATOM 1958 C C . TYR A 1 259 ? 11.239 8.119 -0.506 1.00 97.38 259 TYR A C 1
ATOM 1960 O O . TYR A 1 259 ? 12.233 8.846 -0.445 1.00 97.38 259 TYR A O 1
ATOM 1968 N N . TRP A 1 260 ? 11.289 6.796 -0.423 1.00 97.56 260 TRP A N 1
ATOM 1969 C CA . TRP A 1 260 ? 12.512 6.019 -0.439 1.00 97.56 260 TRP A CA 1
ATOM 1970 C C . TRP A 1 260 ? 12.818 5.575 -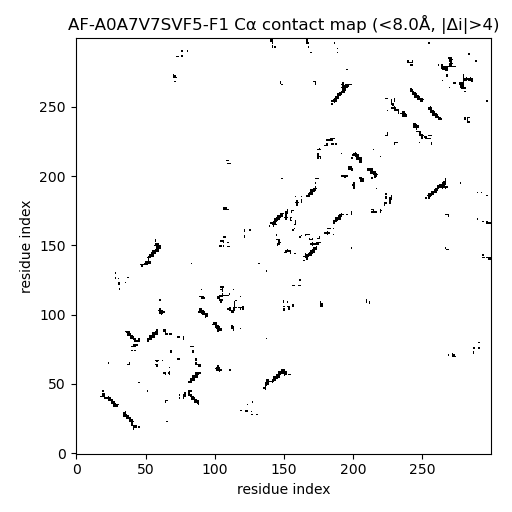1.865 1.00 97.56 260 TRP A C 1
ATOM 1972 O O . TRP A 1 260 ? 12.053 4.831 -2.480 1.00 97.56 260 TRP A O 1
ATOM 1982 N N . TRP A 1 261 ? 13.976 5.974 -2.379 1.00 95.62 261 TRP A N 1
ATOM 1983 C CA . TRP A 1 261 ? 14.538 5.354 -3.571 1.00 95.62 261 TRP A CA 1
ATOM 1984 C C . TRP A 1 261 ? 15.857 4.671 -3.254 1.00 95.62 261 TRP A C 1
ATOM 1986 O O . TRP A 1 261 ? 16.642 5.142 -2.433 1.00 95.62 261 TRP A O 1
ATOM 1996 N N . MET A 1 262 ? 16.100 3.544 -3.910 1.00 96.56 262 MET A N 1
ATOM 1997 C CA . MET A 1 262 ? 17.262 2.704 -3.633 1.00 96.56 262 MET A CA 1
ATOM 1998 C C . MET A 1 262 ? 18.075 2.496 -4.905 1.00 96.56 262 MET A C 1
ATOM 2000 O O . MET A 1 262 ? 17.524 2.129 -5.945 1.00 96.56 262 MET A O 1
ATOM 2004 N N . ARG A 1 263 ? 19.386 2.748 -4.839 1.00 94.75 263 ARG A N 1
ATOM 2005 C CA . ARG A 1 263 ? 20.288 2.673 -5.997 1.00 94.75 263 ARG A CA 1
ATOM 2006 C C . ARG A 1 263 ? 20.440 1.241 -6.510 1.00 94.75 263 ARG A C 1
ATOM 2008 O O . ARG A 1 263 ? 20.244 1.022 -7.699 1.00 94.75 263 ARG A O 1
ATOM 2015 N N . ASP A 1 264 ? 20.698 0.295 -5.613 1.00 91.00 264 ASP A N 1
ATOM 2016 C CA . ASP A 1 264 ? 20.974 -1.110 -5.945 1.00 91.00 264 ASP A CA 1
ATOM 2017 C C . ASP A 1 264 ? 19.771 -2.007 -5.604 1.00 91.00 264 ASP A C 1
ATOM 2019 O O . ASP A 1 264 ? 19.877 -3.022 -4.920 1.00 91.00 264 ASP A O 1
ATOM 2023 N N . HIS A 1 265 ? 18.587 -1.590 -6.054 1.00 94.81 265 HIS A N 1
ATOM 2024 C CA . HIS A 1 265 ? 17.320 -2.287 -5.825 1.00 94.81 265 HIS A CA 1
ATOM 2025 C C . HIS A 1 265 ? 16.542 -2.410 -7.133 1.00 94.81 265 HIS A C 1
ATOM 2027 O O . HIS A 1 265 ? 16.408 -1.421 -7.862 1.00 94.81 265 HIS A O 1
ATOM 2033 N N . GLY A 1 266 ? 16.051 -3.612 -7.423 1.00 94.94 266 GLY A N 1
ATOM 2034 C CA . GLY A 1 266 ? 15.189 -3.930 -8.558 1.00 94.94 266 GLY A CA 1
ATOM 2035 C C . GLY A 1 266 ? 13.709 -3.969 -8.173 1.00 94.94 266 GLY A C 1
ATOM 2036 O O . GLY A 1 266 ? 13.262 -3.217 -7.310 1.00 94.94 266 GLY A O 1
ATOM 2037 N N . HIS A 1 267 ? 12.940 -4.841 -8.818 1.00 95.19 267 HIS A N 1
ATOM 2038 C CA . HIS A 1 267 ? 11.514 -5.034 -8.565 1.00 95.19 267 HIS A CA 1
ATOM 2039 C C . HIS A 1 267 ? 11.270 -5.979 -7.377 1.00 95.19 267 HIS A C 1
ATOM 2041 O O . HIS A 1 267 ? 10.887 -7.137 -7.548 1.00 95.19 267 HIS A O 1
ATOM 2047 N N . ALA A 1 268 ? 11.540 -5.508 -6.159 1.00 95.06 268 ALA A N 1
ATOM 2048 C CA . ALA A 1 268 ? 11.485 -6.341 -4.960 1.00 95.06 268 ALA A CA 1
ATOM 2049 C C . ALA A 1 268 ? 10.825 -5.642 -3.757 1.00 95.06 268 ALA A C 1
ATOM 2051 O O . ALA A 1 268 ? 10.365 -4.502 -3.829 1.00 95.06 268 ALA A O 1
ATOM 2052 N N . TRP A 1 269 ? 10.731 -6.369 -2.641 1.00 95.88 269 TRP A N 1
ATOM 2053 C CA . TRP A 1 269 ? 10.302 -5.852 -1.340 1.00 95.88 269 TRP A CA 1
ATOM 2054 C C . TRP A 1 269 ? 11.556 -5.555 -0.494 1.00 95.88 269 TRP A C 1
ATOM 2056 O O . TRP A 1 269 ? 12.290 -6.497 -0.178 1.00 95.88 269 TRP A O 1
ATOM 2066 N N . PRO A 1 270 ? 11.880 -4.285 -0.179 1.00 95.31 270 PRO A N 1
ATOM 2067 C CA . PRO A 1 270 ? 13.088 -3.944 0.579 1.00 95.31 270 PRO A CA 1
ATOM 2068 C C . PRO A 1 270 ? 13.143 -4.650 1.942 1.00 95.31 270 PRO A C 1
ATOM 2070 O O . PRO A 1 270 ? 12.131 -4.778 2.622 1.00 95.31 270 PRO A O 1
ATOM 2073 N N . GLY A 1 271 ? 14.316 -5.146 2.333 1.00 93.44 271 GLY A N 1
ATOM 2074 C CA . GLY A 1 271 ? 14.534 -5.867 3.593 1.00 93.44 271 GLY A CA 1
ATOM 2075 C C . GLY A 1 271 ? 14.113 -7.344 3.600 1.00 93.44 271 GLY A C 1
ATOM 2076 O O . GLY A 1 271 ? 14.782 -8.138 4.256 1.00 93.44 271 GLY A O 1
ATOM 2077 N N . HIS A 1 272 ? 13.084 -7.741 2.837 1.00 84.38 272 HIS A N 1
ATOM 2078 C CA . HIS A 1 272 ? 12.494 -9.097 2.914 1.00 84.38 272 HIS A CA 1
ATOM 2079 C C . HIS A 1 272 ? 12.324 -9.808 1.556 1.00 84.38 272 HIS A C 1
ATOM 2081 O O . HIS A 1 272 ? 11.573 -10.768 1.441 1.00 84.38 272 HIS A O 1
ATOM 2087 N N . GLY A 1 273 ? 13.016 -9.357 0.506 1.00 69.62 273 GLY A N 1
ATOM 2088 C CA . GLY A 1 273 ? 12.927 -9.935 -0.841 1.00 69.62 273 GLY A CA 1
ATOM 2089 C C . GLY A 1 273 ? 13.384 -11.400 -0.959 1.00 69.62 273 GLY A C 1
ATOM 2090 O O . GLY A 1 273 ? 14.065 -11.955 -0.098 1.00 69.62 273 GLY A O 1
ATOM 2091 N N . SER A 1 274 ? 13.027 -12.044 -2.075 1.00 66.69 274 SER A N 1
ATOM 2092 C CA . SER A 1 274 ? 13.470 -13.411 -2.381 1.00 66.69 274 SER A CA 1
ATOM 2093 C C . SER A 1 274 ? 14.841 -13.419 -3.057 1.00 66.69 274 SER A C 1
ATOM 2095 O O . SER A 1 274 ? 15.068 -12.672 -4.004 1.00 66.69 274 SER A O 1
ATOM 2097 N N . ALA A 1 275 ? 15.723 -14.344 -2.661 1.00 59.62 275 ALA A N 1
ATOM 2098 C CA . ALA A 1 275 ? 17.036 -14.543 -3.289 1.00 59.62 275 ALA A CA 1
ATOM 2099 C C . ALA A 1 275 ? 16.976 -15.005 -4.763 1.00 59.62 275 ALA A C 1
ATOM 2101 O O . ALA A 1 275 ? 17.996 -15.003 -5.446 1.00 59.62 275 ALA A O 1
ATOM 2102 N N . ILE A 1 276 ? 15.801 -15.435 -5.239 1.00 60.53 276 ILE A N 1
ATOM 2103 C CA . ILE A 1 276 ? 15.560 -15.865 -6.628 1.00 60.53 276 ILE A CA 1
ATOM 2104 C C . ILE A 1 276 ? 14.950 -14.716 -7.464 1.00 60.53 276 ILE A C 1
ATOM 2106 O O . ILE A 1 276 ? 14.851 -14.828 -8.684 1.00 60.53 276 ILE A O 1
ATOM 2110 N N . GLY A 1 277 ? 14.533 -13.619 -6.821 1.00 72.50 277 GLY A N 1
ATOM 2111 C CA . GLY A 1 277 ? 13.958 -12.443 -7.475 1.00 72.50 277 GLY A CA 1
ATOM 2112 C C . GLY A 1 277 ? 15.000 -11.405 -7.890 1.00 72.50 277 GLY A C 1
ATOM 2113 O O . GLY A 1 277 ? 16.208 -11.644 -7.837 1.00 72.50 277 GLY A O 1
ATOM 2114 N N . ASP A 1 278 ? 14.512 -10.234 -8.294 1.00 83.44 278 ASP A N 1
ATOM 2115 C CA . ASP A 1 278 ? 15.349 -9.064 -8.549 1.00 83.44 278 ASP A CA 1
ATOM 2116 C C . ASP A 1 278 ? 16.224 -8.719 -7.325 1.00 83.44 278 ASP A C 1
ATOM 2118 O O . ASP A 1 278 ? 15.841 -9.013 -6.185 1.00 83.44 278 ASP A O 1
ATOM 2122 N N . PRO A 1 279 ? 17.381 -8.055 -7.527 1.00 85.00 279 PRO A N 1
ATOM 2123 C CA . PRO A 1 279 ? 18.196 -7.563 -6.423 1.00 85.00 279 PRO A CA 1
ATOM 2124 C C . PRO A 1 279 ? 17.350 -6.752 -5.442 1.00 85.00 279 PRO A C 1
ATOM 2126 O O . PRO A 1 279 ? 16.626 -5.842 -5.849 1.00 85.00 279 PRO A O 1
ATOM 2129 N N . PHE A 1 280 ? 17.456 -7.055 -4.152 1.00 88.44 280 PHE A N 1
ATOM 2130 C CA . PHE A 1 280 ? 16.779 -6.299 -3.109 1.00 88.44 280 PHE A CA 1
ATOM 2131 C C . PHE A 1 280 ? 17.793 -5.662 -2.163 1.00 88.44 280 PHE A C 1
ATOM 2133 O O . PHE A 1 280 ? 18.895 -6.162 -1.955 1.00 88.44 280 PHE A O 1
ATOM 2140 N N . ASN A 1 281 ? 17.399 -4.524 -1.605 1.00 91.81 281 ASN A N 1
ATOM 2141 C CA . ASN A 1 281 ? 18.223 -3.703 -0.736 1.00 91.81 281 ASN A CA 1
ATOM 2142 C C . ASN A 1 281 ? 17.843 -4.053 0.703 1.00 91.81 281 ASN A C 1
ATOM 2144 O O . ASN A 1 281 ? 16.661 -4.261 0.984 1.00 91.81 281 ASN A O 1
ATOM 2148 N N . THR A 1 282 ? 18.836 -4.140 1.583 1.00 93.88 282 THR A N 1
ATOM 2149 C CA . THR A 1 282 ? 18.662 -4.489 3.001 1.00 93.88 282 THR A CA 1
ATOM 2150 C C . THR A 1 282 ? 19.044 -3.344 3.939 1.00 93.88 282 THR A C 1
ATOM 2152 O O . THR A 1 282 ? 19.133 -3.555 5.143 1.00 93.88 282 THR A O 1
ATOM 2155 N N . ASP A 1 283 ? 19.306 -2.144 3.410 1.00 95.62 283 ASP A N 1
ATOM 2156 C CA . ASP A 1 283 ? 19.650 -0.966 4.218 1.00 95.62 283 ASP A CA 1
ATOM 2157 C C . ASP A 1 283 ? 18.426 -0.378 4.935 1.00 95.62 283 ASP A C 1
ATOM 2159 O O . ASP A 1 283 ? 18.564 0.362 5.913 1.00 95.62 283 ASP A O 1
ATOM 2163 N N . ILE A 1 284 ? 17.226 -0.712 4.451 1.00 96.00 284 ILE A N 1
ATOM 2164 C CA . ILE A 1 284 ? 15.948 -0.394 5.084 1.00 96.00 284 ILE A CA 1
ATOM 2165 C C . ILE A 1 284 ? 15.090 -1.650 5.232 1.00 96.00 284 ILE A C 1
ATOM 2167 O O . ILE A 1 284 ? 15.107 -2.542 4.382 1.00 96.00 284 ILE A O 1
ATOM 2171 N N . ASP A 1 285 ? 14.300 -1.674 6.301 1.00 97.00 285 ASP A N 1
ATOM 2172 C CA . ASP A 1 285 ? 13.173 -2.585 6.460 1.00 97.00 285 ASP A CA 1
ATOM 2173 C C . ASP A 1 285 ? 11.896 -1.814 6.108 1.00 97.00 285 ASP A C 1
ATOM 2175 O O . ASP A 1 285 ? 11.449 -0.955 6.871 1.00 97.00 285 ASP A O 1
ATOM 2179 N N . ILE A 1 286 ? 11.317 -2.101 4.941 1.00 97.88 286 ILE A N 1
ATOM 2180 C CA . ILE A 1 286 ? 10.095 -1.429 4.484 1.00 97.88 286 ILE A CA 1
ATOM 2181 C C . ILE A 1 286 ? 8.930 -1.616 5.460 1.00 97.88 286 ILE A C 1
ATOM 2183 O O . ILE A 1 286 ? 8.113 -0.712 5.594 1.00 97.88 286 ILE A O 1
ATOM 2187 N N . ASN A 1 287 ? 8.852 -2.742 6.173 1.00 98.25 287 ASN A N 1
ATOM 2188 C CA . ASN A 1 287 ? 7.745 -3.002 7.088 1.00 98.25 287 ASN A CA 1
ATOM 2189 C C . ASN A 1 287 ? 7.808 -2.063 8.298 1.00 98.25 287 ASN A C 1
ATOM 2191 O O . ASN A 1 287 ? 6.775 -1.600 8.779 1.00 98.25 287 ASN A O 1
ATOM 2195 N N . GLU A 1 288 ? 9.020 -1.753 8.764 1.00 98.12 288 GLU A N 1
ATOM 2196 C CA . GLU A 1 288 ? 9.241 -0.772 9.826 1.00 98.12 288 GLU A CA 1
ATOM 2197 C C . GLU A 1 288 ? 8.951 0.651 9.339 1.00 98.12 288 GLU A C 1
ATOM 2199 O O . GLU A 1 288 ? 8.226 1.390 9.999 1.00 98.12 288 GLU A O 1
ATOM 2204 N N . GLU A 1 289 ? 9.457 1.025 8.161 1.00 98.38 289 GLU A N 1
ATOM 2205 C CA . GLU A 1 289 ? 9.223 2.355 7.582 1.00 98.38 289 GLU A CA 1
ATOM 2206 C C . GLU A 1 289 ? 7.728 2.610 7.316 1.00 98.38 289 GLU A C 1
ATOM 2208 O O . GLU A 1 289 ? 7.222 3.689 7.631 1.00 98.38 289 GLU A O 1
ATOM 2213 N N . LEU A 1 290 ? 7.008 1.609 6.791 1.00 98.75 290 LEU A N 1
ATOM 2214 C CA . LEU A 1 290 ? 5.556 1.650 6.607 1.00 98.75 290 LEU A CA 1
ATOM 2215 C C . LEU A 1 290 ? 4.840 1.883 7.935 1.00 98.75 290 LEU A C 1
ATOM 2217 O O . LEU A 1 290 ? 4.025 2.798 8.029 1.00 98.75 290 LEU A O 1
ATOM 2221 N N . TRP A 1 291 ? 5.140 1.081 8.961 1.00 98.56 291 TRP A N 1
ATOM 2222 C CA . TRP A 1 291 ? 4.443 1.195 10.238 1.00 98.56 291 TRP A CA 1
ATOM 2223 C C . TRP A 1 291 ? 4.714 2.529 10.935 1.00 98.56 291 TRP A C 1
ATOM 2225 O O . TRP A 1 291 ? 3.769 3.190 11.361 1.00 98.56 291 TRP A O 1
ATOM 2235 N N . LEU A 1 292 ? 5.976 2.962 11.009 1.00 97.56 292 LEU A N 1
ATOM 2236 C CA . LEU A 1 292 ? 6.332 4.236 11.636 1.00 97.56 292 LEU A CA 1
ATOM 2237 C C . LEU A 1 292 ? 5.646 5.423 10.954 1.00 97.56 292 LEU A C 1
ATOM 2239 O O . LEU A 1 292 ? 5.289 6.389 11.623 1.00 97.56 292 LEU A O 1
ATOM 2243 N N . PHE A 1 293 ? 5.458 5.361 9.635 1.00 98.50 293 PHE A N 1
ATOM 2244 C CA . PHE A 1 293 ? 4.706 6.370 8.898 1.00 98.50 293 PHE A CA 1
ATOM 2245 C C . PHE A 1 293 ? 3.199 6.273 9.163 1.00 98.50 293 PHE A C 1
ATOM 2247 O O . PHE A 1 293 ? 2.560 7.270 9.481 1.00 98.50 293 PHE A O 1
ATOM 2254 N N . PHE A 1 294 ? 2.619 5.076 9.085 1.00 98.56 294 PHE A N 1
ATOM 2255 C CA . PHE A 1 294 ? 1.188 4.874 9.311 1.00 98.56 294 PHE A CA 1
ATOM 2256 C C . PHE A 1 294 ? 0.752 5.249 10.729 1.00 98.56 294 PHE A C 1
ATOM 2258 O O . PHE A 1 294 ? -0.240 5.953 10.887 1.00 98.56 294 PHE A O 1
ATOM 2265 N N . ASP A 1 295 ? 1.504 4.871 11.762 1.00 97.00 295 ASP A N 1
ATOM 2266 C CA . ASP A 1 295 ? 1.137 5.182 13.148 1.00 97.00 295 ASP A CA 1
ATOM 2267 C C . ASP A 1 295 ? 1.165 6.694 13.449 1.00 97.00 295 ASP A C 1
ATOM 2269 O O . ASP A 1 295 ? 0.399 7.182 14.283 1.00 97.00 295 ASP A O 1
ATOM 2273 N N . GLN A 1 296 ? 1.979 7.459 12.710 1.00 96.75 296 GLN A N 1
ATOM 2274 C CA . GLN A 1 296 ? 2.003 8.927 12.770 1.00 96.75 296 GLN A CA 1
ATOM 2275 C C . GLN A 1 296 ? 0.761 9.573 12.134 1.00 96.75 296 GLN A C 1
ATOM 2277 O O . GLN A 1 296 ? 0.442 10.723 12.448 1.00 96.75 296 GLN A O 1
ATOM 2282 N N . HIS A 1 297 ? 0.038 8.853 11.274 1.00 96.44 297 HIS A N 1
ATOM 2283 C CA . HIS A 1 297 ? -1.100 9.371 10.523 1.00 96.44 297 HIS A CA 1
ATOM 2284 C C . HIS A 1 297 ? -2.399 8.702 10.940 1.00 96.44 297 HIS A C 1
ATOM 2286 O O . HIS A 1 297 ? -2.774 7.638 10.462 1.00 96.44 297 HIS A O 1
ATOM 2292 N N . ARG A 1 298 ? -3.149 9.388 11.798 1.00 92.88 298 ARG A N 1
ATOM 2293 C CA . ARG A 1 298 ? -4.509 8.996 12.165 1.00 92.88 298 ARG A CA 1
ATOM 2294 C C . ARG A 1 298 ? -5.467 10.132 11.867 1.00 92.88 298 ARG A C 1
ATOM 2296 O O . ARG A 1 298 ? -5.105 11.305 11.977 1.00 92.88 298 ARG A O 1
ATOM 2303 N N . ARG A 1 299 ? -6.704 9.799 11.501 1.00 87.31 299 ARG A N 1
ATOM 2304 C CA . ARG A 1 299 ? -7.748 10.824 11.374 1.00 87.31 299 ARG A CA 1
ATOM 2305 C C . ARG A 1 299 ? -8.066 11.442 12.744 1.00 87.31 299 ARG A C 1
ATOM 2307 O O . ARG A 1 299 ? -7.948 10.741 13.749 1.00 87.31 299 ARG A O 1
ATOM 2314 N N . PRO A 1 300 ? -8.482 12.721 12.791 1.00 71.75 300 PRO A N 1
ATOM 2315 C CA . PRO A 1 300 ? -8.908 13.384 14.024 1.00 71.75 300 PRO A CA 1
ATOM 2316 C C . PRO A 1 300 ? -10.061 12.671 14.734 1.00 71.75 300 PRO A C 1
ATOM 2318 O O . PRO A 1 300 ? -10.908 12.023 14.078 1.00 71.75 300 PRO A O 1
#

Nearest PDB structures (foldseek):
  8jh9-assembly1_A  TM=8.633E-01  e=8.804E-18  Sodiomyces alcalophilus
  9byu-assembly1_A  TM=7.189E-01  e=1.930E-18  Lihuaxuella thermophila
  8daj-assembly1_A  TM=6.978E-01  e=7.338E-18  Lihuaxuella thermophila
  3doh-assembly1_A  TM=6.749E-01  e=3.669E-10  Thermotoga maritima
  5dwd-assembly1_A  TM=7.037E-01  e=1.039E-07  Pelagibacterium halotolerans B2

Solvent-accessible surface area (backbone atoms only — not comparable to full-atom values): 15727 Å² total; per-residue (Å²): 144,82,89,80,84,83,82,81,81,81,82,75,87,74,84,71,78,86,76,65,50,98,57,67,46,78,47,76,49,82,42,96,92,35,85,43,44,34,30,38,42,43,21,73,70,66,48,88,85,44,71,26,36,34,38,38,41,28,31,33,63,55,42,36,25,68,59,39,50,74,46,55,52,47,63,63,45,23,47,77,70,45,27,38,36,32,21,47,46,56,39,56,51,79,35,74,87,93,63,42,64,36,17,17,40,34,25,79,57,40,35,65,58,14,33,79,66,68,43,62,52,66,59,38,51,51,55,50,51,56,56,45,56,76,76,45,42,57,26,80,40,32,25,32,29,24,16,33,31,41,14,7,20,33,16,50,43,38,48,38,81,35,48,91,54,39,46,35,28,34,29,24,33,48,37,46,54,51,100,74,61,44,88,56,62,48,26,36,41,36,37,40,18,59,56,10,45,54,51,24,46,81,25,39,75,34,78,42,92,76,83,50,72,39,39,21,52,70,63,38,46,44,46,51,38,60,57,12,59,28,42,84,60,93,62,74,75,45,74,36,88,57,34,37,34,37,56,22,58,8,88,93,64,73,15,33,36,39,38,37,41,24,60,70,13,17,64,42,46,47,52,40,45,55,95,88,56,44,55,50,38,71,66,47,50,48,59,58,57,48,46,62,52,46,76,73,47,58,58,135